Protein AF-A0A7R8X047-F1 (afdb_monomer_lite)

Foldseek 3Di:
DLVVPAQEDEEACVVDPCSQVVLVVCVVSVHAYAYEAEPPRDPCVCVPRVVSHQEYEYEQDGPDDAPDAGNVSVLQVLLVVQVVCVVVPDNHAYEYDGHDFLVCLLSSVLSPHDHYDDDCRQVVPADPPDPCGSVVRVVSSVVSVVLNVCLVLLLVLLQVLCVVVVHHRDHSVLLVVQRDPDDLQSQQCSQQVHNPHGDDPVSSVSSSVSSLVSSLVRLAPPDEDDPCPVVVLVVCVVVVHAAAAEELAAPSNVQVNCVSNVNNVSHPYYHYND

Organism: NCBI:txid163714

Sequence (274 aa):
FAKAGASFITFHPEASDHVDRSLSLIRESGCKSGLVFNPATPLSYLDYVMDKVDVVLLMSVNPGFGGQKFIPATLDKLRQARKMIDDSGYDIRLEIDGGVKVDNIREIREAGADMFVAGSAIFGAAQASDPNGYDTVVNAMRAELEKAARVPDLAFCVDEMMKALGMPVRGEASVRQWVGNGVPKLVERALTNEMEGVPDAQLYEKAYPIFLDLYADNTSKRSCLYDGVREGLDYLESEGYRIGCVTNKAARFTMPLLTDLGIIDEFEIILAGD

InterPro domains:
  IPR000056 Ribulose-phosphate 3-epimerase-like [PF00834] (1-123)
  IPR000056 Ribulose-phosphate 3-epimerase-like [PS01086] (56-78)
  IPR000056 Ribulose-phosphate 3-epimerase-like [PTHR11749] (1-149)
  IPR000056 Ribulose-phosphate 3-epimerase-like [cd00429] (1-142)
  IPR011060 Ribulose-phosphate binding barrel [SSF51366] (1-126)
  IPR013785 Aldolase-type TIM barrel [G3DSA:3.20.20.70] (1-150)
  IPR023198 Phosphoglycolate phosphatase-like, domain 2 [G3DSA:1.10.150.240] (151-217)
  IPR023214 HAD superfamily [G3DSA:3.40.50.1000] (218-274)
  IPR036412 HAD-like superfamily [SSF56784] (152-274)
  IPR041492 Haloacid dehalogenase-like hydrolase [PF13419] (199-274)

Structure (mmCIF, N/CA/C/O backbone):
data_AF-A0A7R8X047-F1
#
_entry.id   AF-A0A7R8X047-F1
#
loop_
_atom_site.group_PDB
_atom_site.id
_atom_site.type_symbol
_atom_site.label_atom_id
_atom_site.label_alt_id
_atom_site.label_comp_id
_atom_site.label_asym_id
_atom_site.label_entity_id
_atom_site.label_seq_id
_atom_site.pdbx_PDB_ins_code
_atom_site.Cartn_x
_atom_site.Cartn_y
_atom_site.Cartn_z
_atom_site.occupancy
_atom_site.B_iso_or_equiv
_atom_site.auth_seq_id
_atom_site.auth_comp_id
_atom_site.auth_asym_id
_atom_site.auth_atom_id
_atom_site.pdbx_PDB_model_num
ATOM 1 N N . PHE A 1 1 ? -7.595 6.792 24.299 1.00 90.00 1 PHE A N 1
ATOM 2 C CA . PHE A 1 1 ? -7.159 7.059 22.914 1.00 90.00 1 PHE A CA 1
ATOM 3 C C . PHE A 1 1 ? -8.163 7.914 22.157 1.00 90.00 1 PHE A C 1
ATOM 5 O O . PHE A 1 1 ? -7.801 9.031 21.830 1.00 90.00 1 PHE A O 1
ATOM 12 N N . ALA A 1 2 ? -9.422 7.489 21.993 1.00 95.25 2 ALA A N 1
ATOM 13 C CA . ALA A 1 2 ? -10.449 8.291 21.306 1.00 95.25 2 ALA A CA 1
ATOM 14 C C . ALA A 1 2 ? -10.567 9.736 21.839 1.00 95.25 2 ALA A C 1
ATOM 16 O O . ALA A 1 2 ? -10.346 10.689 21.105 1.00 95.25 2 ALA A O 1
ATOM 17 N N . LYS A 1 3 ? -10.753 9.911 23.158 1.00 96.50 3 LYS A N 1
ATOM 18 C CA . LYS A 1 3 ? -10.793 11.242 23.809 1.00 96.50 3 LYS A CA 1
ATOM 19 C C . LYS A 1 3 ? -9.518 12.086 23.641 1.00 96.50 3 LYS A C 1
ATOM 21 O O . LYS A 1 3 ? -9.564 13.284 23.876 1.00 96.50 3 LYS A O 1
ATOM 26 N N . ALA A 1 4 ? -8.392 11.464 23.292 1.00 96.25 4 ALA A N 1
ATOM 27 C CA . ALA A 1 4 ? -7.126 12.149 23.038 1.00 96.25 4 ALA A CA 1
ATOM 28 C C . ALA A 1 4 ? -6.947 12.540 21.555 1.00 96.25 4 ALA A C 1
ATOM 30 O O . ALA A 1 4 ? -5.916 13.110 21.219 1.00 96.25 4 ALA A O 1
ATOM 31 N N . GLY A 1 5 ? -7.924 12.243 20.684 1.00 93.25 5 GLY A N 1
ATOM 32 C CA . GLY A 1 5 ? -7.927 12.643 19.271 1.00 93.25 5 GLY A CA 1
ATOM 33 C C . GLY A 1 5 ? -7.546 11.548 18.268 1.00 93.25 5 GLY A C 1
ATOM 34 O O . GLY A 1 5 ? -7.189 11.869 17.141 1.00 93.25 5 GLY A O 1
ATOM 35 N N . ALA A 1 6 ? -7.586 10.267 18.647 1.00 92.12 6 ALA A N 1
ATOM 36 C CA . ALA A 1 6 ? -7.284 9.177 17.714 1.00 92.12 6 ALA A CA 1
ATOM 37 C C . ALA A 1 6 ? -8.361 9.045 16.616 1.00 92.12 6 ALA A C 1
ATOM 39 O O . ALA A 1 6 ? -9.546 8.981 16.934 1.00 92.12 6 ALA A O 1
ATOM 40 N N . SER A 1 7 ? -7.955 8.934 15.346 1.00 94.75 7 SER A N 1
ATOM 41 C CA . SER A 1 7 ? -8.872 8.646 14.225 1.00 94.75 7 SER A CA 1
ATOM 42 C C . SER A 1 7 ? -9.048 7.145 13.987 1.00 94.75 7 SER A C 1
ATOM 44 O O . SER A 1 7 ? -10.154 6.695 13.702 1.00 94.75 7 SER A O 1
ATOM 46 N N . PHE A 1 8 ? -7.972 6.372 14.153 1.00 96.44 8 PHE A N 1
ATOM 47 C CA . PHE A 1 8 ? -7.953 4.912 14.069 1.00 96.44 8 PHE A CA 1
ATOM 48 C C . PHE A 1 8 ? -7.491 4.329 15.404 1.00 96.44 8 PHE A C 1
ATOM 50 O O . PHE A 1 8 ? -6.587 4.871 16.045 1.00 96.44 8 PHE A O 1
ATOM 57 N N . ILE A 1 9 ? -8.103 3.225 15.827 1.00 97.94 9 ILE A N 1
ATOM 58 C CA . ILE A 1 9 ? -7.641 2.428 16.964 1.00 97.94 9 ILE A CA 1
ATOM 59 C C . ILE A 1 9 ? -7.645 0.963 16.537 1.00 97.94 9 ILE A C 1
ATOM 61 O O . ILE A 1 9 ? -8.701 0.379 16.287 1.00 97.94 9 ILE A O 1
ATOM 65 N N . THR A 1 10 ? -6.456 0.372 16.484 1.00 98.19 10 THR A N 1
ATOM 66 C CA . THR A 1 10 ? -6.258 -1.057 16.244 1.00 98.19 10 THR A CA 1
ATOM 67 C C . THR A 1 10 ? -5.798 -1.735 17.533 1.00 98.19 10 THR A C 1
ATOM 69 O O . THR A 1 10 ? -5.136 -1.121 18.374 1.00 98.19 10 THR A O 1
ATOM 72 N N . PHE A 1 11 ? -6.189 -2.991 17.740 1.00 98.38 11 PHE A N 1
ATOM 73 C CA . PHE A 1 11 ? -5.748 -3.769 18.899 1.00 98.38 11 PHE A CA 1
ATOM 74 C C . PHE A 1 11 ? -5.536 -5.240 18.543 1.00 98.38 11 PHE A C 1
ATOM 76 O O . PHE A 1 11 ? -6.129 -5.758 17.599 1.00 98.38 11 PHE A O 1
ATOM 83 N N . HIS A 1 12 ? -4.684 -5.924 19.304 1.00 98.31 12 HIS A N 1
ATOM 84 C CA . HIS A 1 12 ? -4.492 -7.365 19.162 1.00 98.31 12 HIS A CA 1
ATOM 85 C C . HIS A 1 12 ? -5.732 -8.110 19.666 1.00 98.31 12 HIS A C 1
ATOM 87 O O . HIS A 1 12 ? -6.138 -7.864 20.806 1.00 98.31 12 HIS A O 1
ATOM 93 N N . PRO A 1 13 ? -6.330 -9.028 18.888 1.00 98.06 13 PRO A N 1
ATOM 94 C CA . PRO A 1 13 ? -7.512 -9.753 19.335 1.00 98.06 13 PRO A CA 1
ATOM 95 C C . PRO A 1 13 ? -7.249 -10.573 20.607 1.00 98.06 13 PRO A C 1
ATOM 97 O O . PRO A 1 13 ? -8.141 -10.705 21.436 1.00 98.06 13 PRO A O 1
ATOM 100 N N . GLU A 1 14 ? -6.019 -11.046 20.827 1.00 97.44 14 GLU A N 1
ATOM 101 C CA . GLU A 1 14 ? -5.618 -11.775 22.038 1.00 97.44 14 GLU A CA 1
ATOM 102 C C . GLU A 1 14 ? -5.621 -10.910 23.309 1.00 97.44 14 GLU A C 1
ATOM 104 O O . GLU A 1 14 ? -5.546 -11.439 24.414 1.00 97.44 14 GLU A O 1
ATOM 109 N N . ALA A 1 15 ? -5.699 -9.583 23.170 1.00 97.00 15 ALA A N 1
ATOM 110 C CA . ALA A 1 15 ? -5.762 -8.649 24.289 1.00 97.00 15 ALA A CA 1
ATOM 111 C C . ALA A 1 15 ? -7.201 -8.361 24.764 1.00 97.00 15 ALA A C 1
ATOM 113 O O . ALA A 1 15 ? -7.389 -7.519 25.644 1.00 97.00 15 ALA A O 1
ATOM 114 N N . SER A 1 16 ? -8.218 -9.014 24.188 1.00 97.62 16 SER A N 1
ATOM 115 C CA . SER A 1 16 ? -9.621 -8.846 24.578 1.00 97.62 16 SER A CA 1
ATOM 116 C C . SER A 1 16 ? -10.361 -10.180 24.640 1.00 97.62 16 SER A C 1
ATOM 118 O O . SER A 1 16 ? -10.408 -10.921 23.663 1.00 97.62 16 SER A O 1
ATOM 120 N N . ASP A 1 17 ? -11.054 -10.430 25.753 1.00 97.19 17 ASP A N 1
ATOM 121 C CA . ASP A 1 17 ? -11.980 -11.567 25.886 1.00 97.19 17 ASP A CA 1
ATOM 122 C C . ASP A 1 17 ? -13.240 -11.409 25.008 1.00 97.19 17 ASP A C 1
ATOM 124 O O . ASP A 1 17 ? -13.995 -12.359 24.788 1.00 97.19 17 ASP A O 1
ATOM 128 N N . HIS A 1 18 ? -13.505 -10.192 24.518 1.00 97.94 18 HIS A N 1
ATOM 129 C CA . HIS A 1 18 ? -14.716 -9.832 23.783 1.00 97.94 18 HIS A CA 1
ATOM 130 C C . HIS A 1 18 ? -14.390 -8.931 22.582 1.00 97.94 18 HIS A C 1
ATOM 132 O O . HIS A 1 18 ? -14.764 -7.757 22.556 1.00 97.94 18 HIS A O 1
ATOM 138 N N . VAL A 1 19 ? -13.709 -9.492 21.578 1.00 98.44 19 VAL A N 1
ATOM 139 C CA . VAL A 1 19 ? -13.241 -8.779 20.371 1.00 98.44 19 VAL A CA 1
ATOM 140 C C . VAL A 1 19 ? -14.338 -7.930 19.709 1.00 98.44 19 VAL A C 1
ATOM 142 O O . VAL A 1 19 ? -14.137 -6.736 19.495 1.00 98.44 19 VAL A O 1
ATOM 145 N N . ASP A 1 20 ? -15.516 -8.506 19.455 1.00 98.56 20 ASP A N 1
ATOM 146 C CA . ASP A 1 20 ? -16.660 -7.808 18.843 1.00 98.56 20 ASP A CA 1
ATOM 147 C C . ASP A 1 20 ? -17.107 -6.567 19.645 1.00 98.56 20 ASP A C 1
ATOM 149 O O . ASP A 1 20 ? -17.305 -5.480 19.090 1.00 98.56 20 ASP A O 1
ATOM 153 N N . ARG A 1 21 ? -17.178 -6.693 20.978 1.00 98.38 21 ARG A N 1
ATOM 154 C CA . ARG A 1 21 ? -17.535 -5.583 21.873 1.00 98.38 21 ARG A CA 1
ATOM 155 C C . ARG A 1 21 ? -16.464 -4.495 21.859 1.00 98.38 21 ARG A C 1
ATOM 157 O O . ARG A 1 21 ? -16.799 -3.314 21.863 1.00 98.38 21 ARG A O 1
ATOM 164 N N . SER A 1 22 ? -15.188 -4.876 21.849 1.00 98.62 22 SER A N 1
ATOM 165 C CA . SER A 1 22 ? -14.074 -3.926 21.785 1.00 98.62 22 SER A CA 1
ATOM 166 C C . SER A 1 22 ? -14.074 -3.131 20.475 1.00 98.62 22 SER A C 1
ATOM 168 O O . SER A 1 22 ? -13.917 -1.912 20.519 1.00 98.62 22 SER A O 1
ATOM 170 N N . LEU A 1 23 ? -14.313 -3.786 19.333 1.00 98.69 23 LEU A N 1
ATOM 171 C CA . LEU A 1 23 ? -14.471 -3.114 18.036 1.00 98.69 23 LEU A CA 1
ATOM 172 C C . LEU A 1 23 ? -15.658 -2.141 18.055 1.00 98.69 23 LEU A C 1
ATOM 174 O O . LEU A 1 23 ? -15.509 -0.981 17.674 1.00 98.69 23 LEU A O 1
ATOM 178 N N . SER A 1 24 ? -16.812 -2.579 18.568 1.00 98.44 24 SER A N 1
ATOM 179 C CA . SER A 1 24 ? -18.016 -1.741 18.675 1.00 98.44 24 SER A CA 1
ATOM 180 C C . SER A 1 24 ? -17.771 -0.491 19.525 1.00 98.44 24 SER A C 1
ATOM 182 O O . SER A 1 24 ? -18.092 0.616 19.100 1.00 98.44 24 SER A O 1
ATOM 184 N N . LEU A 1 25 ? -17.101 -0.640 20.672 1.00 98.44 25 LEU A N 1
ATOM 185 C CA . LEU A 1 25 ? -16.766 0.477 21.559 1.00 98.44 25 LEU A CA 1
ATOM 186 C C . LEU A 1 25 ? -15.875 1.530 20.880 1.00 98.44 25 LEU A C 1
ATOM 188 O O . LEU A 1 25 ? -16.039 2.731 21.111 1.00 98.44 25 LEU A O 1
ATOM 192 N N . ILE A 1 26 ? -14.919 1.098 20.051 1.00 98.56 26 ILE A N 1
ATOM 193 C CA . ILE A 1 26 ? -14.055 2.008 19.287 1.00 98.56 26 ILE A CA 1
ATOM 194 C C . ILE A 1 26 ? -14.898 2.842 18.312 1.00 98.56 26 ILE A C 1
ATOM 196 O O . ILE A 1 26 ? -14.746 4.064 18.267 1.00 98.56 26 ILE A O 1
ATOM 200 N N . ARG A 1 27 ? -15.831 2.200 17.600 1.00 98.00 27 ARG A N 1
ATOM 201 C CA . ARG A 1 27 ? -16.729 2.857 16.636 1.00 98.00 27 ARG A CA 1
ATOM 202 C C . ARG A 1 27 ? -17.704 3.815 17.308 1.00 98.00 27 ARG A C 1
ATOM 204 O O . ARG A 1 27 ? -17.847 4.949 16.864 1.00 98.00 27 ARG A O 1
ATOM 211 N N . GLU A 1 28 ? -18.317 3.401 18.416 1.00 98.12 28 GLU A N 1
ATOM 212 C CA . GLU A 1 28 ? -19.188 4.251 19.245 1.00 98.12 28 GLU A CA 1
ATOM 213 C C . GLU A 1 28 ? -18.451 5.482 19.789 1.00 98.12 28 GLU A C 1
ATOM 215 O O . GLU A 1 28 ? -19.055 6.528 20.020 1.00 98.12 28 GLU A O 1
ATOM 220 N N . SER A 1 29 ? -17.130 5.380 19.951 1.00 97.56 29 SER A N 1
ATOM 221 C CA . SER A 1 29 ? -16.271 6.497 20.350 1.00 97.56 29 SER A CA 1
ATOM 222 C C . SER A 1 29 ? -15.891 7.432 19.190 1.00 97.56 29 SER A C 1
ATOM 224 O O . SER A 1 29 ? -15.124 8.369 19.409 1.00 97.56 29 SER A O 1
ATOM 226 N N . GLY A 1 30 ? -16.408 7.198 17.978 1.00 96.88 30 GLY A N 1
ATOM 227 C CA . GLY A 1 30 ? -16.161 8.011 16.784 1.00 96.88 30 GLY A CA 1
ATOM 228 C C . GLY A 1 30 ? -14.866 7.680 16.035 1.00 96.88 30 GLY A C 1
ATOM 229 O O . GLY A 1 30 ? -14.461 8.449 15.167 1.00 96.88 30 GLY A O 1
ATOM 230 N N . CYS A 1 31 ? -14.207 6.565 16.359 1.00 97.44 31 CYS A N 1
ATOM 231 C CA . CYS A 1 31 ? -12.969 6.136 15.711 1.00 97.44 31 CYS A CA 1
ATOM 232 C C . CYS A 1 31 ? -13.225 5.005 14.707 1.00 97.44 31 CYS A C 1
ATOM 234 O O . CYS A 1 31 ? -14.147 4.205 14.860 1.00 97.44 31 CYS A O 1
ATOM 236 N N . LYS A 1 32 ? -12.340 4.882 13.721 1.00 97.81 32 LYS A N 1
ATOM 237 C CA . LYS A 1 32 ? -12.207 3.690 12.882 1.00 97.81 32 LYS A CA 1
ATOM 238 C C . LYS A 1 32 ? -11.559 2.562 13.688 1.00 97.81 32 LYS A C 1
ATOM 240 O O . LYS A 1 32 ? -10.608 2.800 14.437 1.00 97.81 32 LYS A O 1
ATOM 245 N N . SER A 1 33 ? -12.083 1.350 13.564 1.00 98.56 33 SER A N 1
ATOM 246 C CA . SER A 1 33 ? -11.687 0.187 14.363 1.00 98.56 33 SER A CA 1
ATOM 247 C C . SER A 1 33 ? -10.889 -0.820 13.550 1.00 98.56 33 SER A C 1
ATOM 249 O O . SER A 1 33 ? -11.110 -0.987 12.355 1.00 98.56 33 SER A O 1
ATOM 251 N N . GLY A 1 34 ? -9.968 -1.533 14.192 1.00 98.56 34 GLY A N 1
ATOM 252 C CA . GLY A 1 34 ? -9.204 -2.565 13.503 1.00 98.56 34 GLY A CA 1
ATOM 253 C C . GLY A 1 34 ? -8.557 -3.595 14.412 1.00 98.56 34 GLY A C 1
ATOM 254 O O . GLY A 1 34 ? -8.509 -3.430 15.633 1.00 98.56 34 GLY A O 1
ATOM 255 N N . LEU A 1 35 ? -8.050 -4.659 13.795 1.00 98.75 35 LEU A N 1
ATOM 256 C CA . LEU A 1 35 ? -7.362 -5.751 14.481 1.00 98.75 35 LEU A CA 1
ATOM 257 C C . LEU A 1 35 ? -5.909 -5.858 14.035 1.00 98.75 35 LEU A C 1
ATOM 259 O O . LEU A 1 35 ? -5.599 -5.696 12.857 1.00 98.75 35 LEU A O 1
ATOM 263 N N . VAL A 1 36 ? -5.037 -6.169 14.993 1.00 98.44 36 VAL A N 1
ATOM 264 C CA . VAL A 1 36 ? -3.602 -6.369 14.786 1.00 98.44 36 VAL A CA 1
ATOM 265 C C . VAL A 1 36 ? -3.249 -7.842 14.932 1.00 98.44 36 VAL A C 1
ATOM 267 O O . VAL A 1 36 ? -3.505 -8.446 15.969 1.00 98.44 36 VAL A O 1
ATOM 270 N N . PHE A 1 37 ? -2.586 -8.418 13.938 1.00 98.38 37 PHE A N 1
ATOM 271 C CA . PHE A 1 37 ? -2.182 -9.820 13.945 1.00 98.38 37 PHE A CA 1
ATOM 272 C C . PHE A 1 37 ? -0.672 -9.927 14.116 1.00 98.38 37 PHE A C 1
ATOM 274 O O . PHE A 1 37 ? 0.087 -9.511 13.239 1.00 98.38 37 PHE A O 1
ATOM 281 N N . ASN A 1 38 ? -0.222 -10.560 15.204 1.00 96.56 38 ASN A N 1
ATOM 282 C CA . ASN A 1 38 ? 1.182 -10.962 15.326 1.00 96.56 38 ASN A CA 1
ATOM 283 C C . ASN A 1 38 ? 1.539 -11.956 14.214 1.00 96.56 38 ASN A C 1
ATOM 285 O O . ASN A 1 38 ? 0.628 -12.564 13.640 1.00 96.56 38 ASN A O 1
ATOM 289 N N . PRO A 1 39 ? 2.832 -12.211 13.927 1.00 94.94 39 PRO A N 1
ATOM 290 C CA . PRO A 1 39 ? 3.214 -13.147 12.869 1.00 94.94 39 PRO A CA 1
ATOM 291 C C . PRO A 1 39 ? 2.491 -14.503 12.979 1.00 94.94 39 PRO A C 1
ATOM 293 O O . PRO A 1 39 ? 1.944 -14.993 11.991 1.00 94.94 39 PRO A O 1
ATOM 296 N N . ALA A 1 40 ? 2.364 -15.038 14.198 1.00 95.75 40 ALA A N 1
ATOM 297 C CA . ALA A 1 40 ? 1.719 -16.323 14.475 1.00 95.75 40 ALA A CA 1
ATOM 298 C C . ALA A 1 40 ? 0.184 -16.279 14.649 1.00 95.75 40 ALA A C 1
ATOM 300 O O . ALA A 1 40 ? -0.447 -17.332 14.609 1.00 95.75 40 ALA A O 1
ATOM 301 N N . THR A 1 41 ? -0.434 -15.108 14.843 1.00 97.75 41 THR A N 1
ATOM 302 C CA . THR A 1 41 ? -1.882 -15.008 15.117 1.00 97.75 41 THR A CA 1
ATOM 303 C C . THR A 1 41 ? -2.693 -15.419 13.885 1.00 97.75 41 THR A C 1
ATOM 305 O O . THR A 1 41 ? -2.505 -14.813 12.831 1.00 97.75 41 THR A O 1
ATOM 308 N N . PRO A 1 42 ? -3.597 -16.406 13.945 1.00 97.81 42 PRO A N 1
ATOM 309 C CA . PRO A 1 42 ? -4.375 -16.810 12.774 1.00 97.81 42 PRO A CA 1
ATOM 310 C C . PRO A 1 42 ? -5.351 -15.708 12.336 1.00 97.81 42 PRO A C 1
ATOM 312 O O . PRO A 1 42 ? -5.869 -14.967 13.166 1.00 97.81 42 PRO A O 1
ATOM 315 N N . LEU A 1 43 ? -5.647 -15.624 11.034 1.00 98.44 43 LEU A N 1
ATOM 316 C CA . LEU A 1 43 ? -6.618 -14.657 10.496 1.00 98.44 43 LEU A CA 1
ATOM 317 C C . LEU A 1 43 ? -8.078 -14.997 10.844 1.00 98.44 43 LEU A C 1
ATOM 319 O O . LEU A 1 43 ? -8.946 -14.148 10.681 1.00 98.44 43 LEU A O 1
ATOM 323 N N . SER A 1 44 ? -8.349 -16.188 11.390 1.00 98.19 44 SER A N 1
ATOM 324 C CA . SER A 1 44 ? -9.696 -16.657 11.758 1.00 98.19 44 SER A CA 1
ATOM 325 C C . SER A 1 44 ? -10.411 -15.784 12.797 1.00 98.19 44 SER A C 1
ATOM 327 O O . SER A 1 44 ? -11.616 -15.908 12.983 1.00 98.19 44 SER A O 1
ATOM 329 N N . TYR A 1 45 ? -9.707 -14.873 13.479 1.00 98.12 45 TYR A N 1
ATOM 330 C CA . TYR A 1 45 ? -10.361 -13.849 14.304 1.00 98.12 45 TYR A CA 1
ATOM 331 C C . TYR A 1 45 ? -11.249 -12.896 13.489 1.00 98.12 45 TYR A C 1
ATOM 333 O O . TYR A 1 45 ? -12.095 -12.231 14.079 1.00 98.12 45 TYR A O 1
ATOM 341 N N . LEU A 1 46 ? -11.070 -12.820 12.166 1.00 98.25 46 LEU A N 1
ATOM 342 C CA . LEU A 1 46 ? -11.869 -11.973 11.281 1.00 98.25 46 LEU A CA 1
ATOM 343 C C . LEU A 1 46 ? -13.236 -12.574 10.942 1.00 98.25 46 LEU A C 1
ATOM 345 O O . LEU A 1 46 ? -14.160 -11.800 10.711 1.00 98.25 46 LEU A O 1
ATOM 349 N N . ASP A 1 47 ? -13.388 -13.904 10.963 1.00 97.06 47 ASP A N 1
ATOM 350 C CA . ASP A 1 47 ? -14.512 -14.647 10.359 1.00 97.06 47 ASP A CA 1
ATOM 351 C C . ASP A 1 47 ? -15.917 -14.131 10.734 1.00 97.06 47 ASP A C 1
ATOM 353 O O . ASP A 1 47 ? -16.859 -14.284 9.959 1.00 97.06 47 ASP A O 1
ATOM 357 N N . TYR A 1 48 ? -16.067 -13.500 11.903 1.00 97.50 48 TYR A N 1
ATOM 358 C CA . TYR A 1 48 ? -17.357 -13.039 12.433 1.00 97.50 48 TYR A CA 1
ATOM 359 C C . TYR A 1 48 ? -17.420 -11.542 12.760 1.00 97.50 48 TYR A C 1
ATOM 361 O O . TYR A 1 48 ? -18.393 -11.103 13.369 1.00 97.50 48 TYR A O 1
ATOM 369 N N . VAL A 1 49 ? -16.385 -10.765 12.422 1.00 98.19 49 VAL A N 1
ATOM 370 C CA . VAL A 1 49 ? -16.286 -9.348 12.827 1.00 98.19 49 VAL A CA 1
ATOM 371 C C . VAL A 1 49 ? -15.876 -8.400 11.702 1.00 98.19 49 VAL A C 1
ATOM 373 O O . VAL A 1 49 ? -15.690 -7.212 11.961 1.00 98.19 49 VAL A O 1
ATOM 376 N N . MET A 1 50 ? -15.723 -8.885 10.462 1.00 97.69 50 MET A N 1
ATOM 377 C CA . MET A 1 50 ? -15.299 -8.046 9.329 1.00 97.69 50 MET A CA 1
ATOM 378 C C . MET A 1 50 ? -16.206 -6.825 9.107 1.00 97.69 50 MET A C 1
ATOM 380 O O . MET A 1 50 ? -15.713 -5.775 8.718 1.00 97.69 50 MET A O 1
ATOM 384 N N . ASP A 1 51 ? -17.496 -6.918 9.446 1.00 97.69 51 ASP A N 1
ATOM 385 C CA . ASP A 1 51 ? -18.470 -5.816 9.383 1.00 97.69 51 ASP A CA 1
ATOM 386 C C . ASP A 1 51 ? -18.131 -4.626 10.305 1.00 97.69 51 ASP A C 1
ATOM 388 O O . ASP A 1 51 ? -18.675 -3.530 10.152 1.00 97.69 51 ASP A O 1
ATOM 392 N N . LYS A 1 52 ? -17.228 -4.829 11.272 1.00 98.31 52 LYS A N 1
ATOM 393 C CA . LYS A 1 52 ? -16.792 -3.832 12.263 1.00 98.31 52 LYS A CA 1
ATOM 394 C C . LYS A 1 52 ? -15.301 -3.521 12.171 1.00 98.31 52 LYS A C 1
ATOM 396 O O . LYS A 1 52 ? -14.762 -2.882 13.076 1.00 98.31 52 LYS A O 1
ATOM 401 N N . VAL A 1 53 ? -14.615 -3.980 11.131 1.00 98.50 53 VAL A N 1
ATOM 402 C CA . VAL A 1 53 ? -13.178 -3.769 10.941 1.00 98.50 53 VAL A CA 1
ATOM 403 C C . VAL A 1 53 ? -12.985 -2.818 9.768 1.00 98.50 53 VAL A C 1
ATOM 405 O O . VAL A 1 53 ? -13.340 -3.141 8.648 1.00 98.50 53 VAL A O 1
ATOM 408 N N . ASP A 1 54 ? -12.411 -1.646 10.024 1.00 98.31 54 ASP A N 1
ATOM 409 C CA . ASP A 1 54 ? -11.990 -0.695 8.992 1.00 98.31 54 ASP A CA 1
ATOM 410 C C . ASP A 1 54 ? -10.511 -0.914 8.595 1.00 98.31 54 ASP A C 1
ATOM 412 O O . ASP A 1 54 ? -10.100 -0.550 7.493 1.00 98.31 54 ASP A O 1
ATOM 416 N N . VAL A 1 55 ? -9.699 -1.509 9.486 1.00 98.38 55 VAL A N 1
ATOM 417 C CA . VAL A 1 55 ? -8.268 -1.792 9.253 1.00 98.38 55 VAL A CA 1
ATOM 418 C C . VAL A 1 55 ? -7.868 -3.174 9.775 1.00 98.38 55 VAL A C 1
ATOM 420 O O . VAL A 1 55 ? -8.104 -3.512 10.937 1.00 98.38 55 VAL A O 1
ATOM 423 N N . VAL A 1 56 ? -7.181 -3.951 8.941 1.00 98.81 56 VAL A N 1
ATOM 424 C CA . VAL A 1 56 ? -6.432 -5.146 9.349 1.00 98.81 56 VAL A CA 1
ATOM 425 C C . VAL A 1 56 ? -4.948 -4.810 9.314 1.00 98.81 56 VAL A C 1
ATOM 427 O O . VAL A 1 56 ? -4.414 -4.541 8.245 1.00 98.81 56 VAL A O 1
ATOM 430 N N . LEU A 1 57 ? -4.277 -4.853 10.463 1.00 98.50 57 LEU A N 1
ATOM 431 C CA . LEU A 1 57 ? -2.834 -4.639 10.577 1.00 98.50 57 LEU A CA 1
ATOM 432 C C . LEU A 1 57 ? -2.132 -5.985 10.743 1.00 98.50 57 LEU A C 1
ATOM 434 O O . LEU A 1 57 ? -2.427 -6.736 11.675 1.00 98.50 57 LEU A O 1
ATOM 438 N N . LEU A 1 58 ? -1.155 -6.282 9.890 1.00 98.44 58 LEU A N 1
ATOM 439 C CA . LEU A 1 58 ? -0.250 -7.412 10.081 1.00 98.44 58 LEU A CA 1
ATOM 440 C C . LEU A 1 58 ? 1.100 -6.933 10.617 1.00 98.44 58 LEU A C 1
ATOM 442 O O . LEU A 1 58 ? 1.733 -6.046 10.049 1.00 98.44 58 LEU A O 1
ATOM 446 N N . MET A 1 59 ? 1.570 -7.566 11.687 1.00 97.19 59 MET A N 1
ATOM 447 C CA . MET A 1 59 ? 2.927 -7.368 12.181 1.00 97.19 59 MET A CA 1
ATOM 448 C C . MET A 1 59 ? 3.896 -8.216 11.347 1.00 97.19 59 MET A C 1
ATOM 450 O O . MET A 1 59 ? 3.786 -9.444 11.325 1.00 97.19 59 MET A O 1
ATOM 454 N N . SER A 1 60 ? 4.878 -7.586 10.704 1.00 92.81 60 SER A N 1
ATOM 455 C CA . SER A 1 60 ? 5.981 -8.250 9.986 1.00 92.81 60 SER A CA 1
ATOM 456 C C . SER A 1 60 ? 7.263 -8.370 10.810 1.00 92.81 60 SER A C 1
ATOM 458 O O . SER A 1 60 ? 8.311 -8.758 10.293 1.00 92.81 60 SER A O 1
ATOM 460 N N . VAL A 1 61 ? 7.182 -8.065 12.103 1.00 91.25 61 VAL A N 1
ATOM 461 C CA . VAL A 1 61 ? 8.197 -8.311 13.136 1.00 91.25 61 VAL A CA 1
ATOM 462 C C . VAL A 1 61 ? 7.489 -8.780 14.406 1.00 91.25 61 VAL A C 1
ATOM 464 O O . VAL A 1 61 ? 6.279 -8.609 14.541 1.00 91.25 61 VAL A O 1
ATOM 467 N N . ASN A 1 62 ? 8.216 -9.348 15.367 1.00 84.50 62 ASN A N 1
ATOM 468 C CA . ASN A 1 62 ? 7.618 -9.558 16.686 1.00 84.50 62 ASN A CA 1
ATOM 469 C C . ASN A 1 62 ? 7.448 -8.193 17.380 1.00 84.50 62 ASN A C 1
ATOM 471 O O . ASN A 1 62 ? 8.400 -7.407 17.382 1.00 84.50 62 ASN A O 1
ATOM 475 N N . PRO A 1 63 ? 6.277 -7.876 17.956 1.00 79.12 63 PRO A N 1
ATOM 476 C CA . PRO A 1 63 ? 6.044 -6.582 18.595 1.00 79.12 63 PRO A CA 1
ATOM 477 C C . PRO A 1 63 ? 7.015 -6.333 19.760 1.00 79.12 63 PRO A C 1
ATOM 479 O O . PRO A 1 63 ? 7.439 -7.261 20.447 1.00 79.12 63 PRO A O 1
ATOM 482 N N . GLY A 1 64 ? 7.343 -5.059 19.998 1.00 75.56 64 GLY A N 1
ATOM 483 C CA . GLY A 1 64 ? 8.085 -4.610 21.185 1.00 75.56 64 GLY A CA 1
ATOM 484 C C . GLY A 1 64 ? 9.297 -3.718 20.903 1.00 75.56 64 GLY A C 1
ATOM 485 O O . GLY A 1 64 ? 9.604 -2.857 21.721 1.00 75.56 64 GLY A O 1
ATOM 486 N N . PHE A 1 65 ? 9.959 -3.863 19.747 1.00 74.81 65 PHE A N 1
ATOM 487 C CA . PHE A 1 65 ? 11.157 -3.079 19.407 1.00 74.81 65 PHE A CA 1
ATOM 488 C C . PHE A 1 65 ? 11.194 -2.661 17.930 1.00 74.81 65 PHE A C 1
ATOM 490 O O . PHE A 1 65 ? 10.915 -3.466 17.040 1.00 74.81 65 PHE A O 1
ATOM 497 N N . GLY A 1 66 ? 11.600 -1.417 17.660 1.00 71.75 66 GLY A N 1
ATOM 498 C CA . GLY A 1 66 ? 11.853 -0.924 16.302 1.00 71.75 66 GLY A CA 1
ATOM 499 C C . GLY A 1 66 ? 13.164 -1.456 15.703 1.00 71.75 66 GLY A C 1
ATOM 500 O O . GLY A 1 66 ? 14.044 -1.930 16.416 1.00 71.75 66 GLY A O 1
ATOM 501 N N . GLY A 1 67 ? 13.311 -1.371 14.376 1.00 69.88 67 GLY A N 1
ATOM 502 C CA . GLY A 1 67 ? 14.555 -1.726 13.669 1.00 69.88 67 GLY A CA 1
ATOM 503 C C . GLY A 1 67 ? 14.779 -3.224 13.418 1.00 69.88 67 GLY A C 1
ATOM 504 O O . GLY A 1 67 ? 15.808 -3.602 12.857 1.00 69.88 67 GLY A O 1
ATOM 505 N N . GLN A 1 68 ? 13.823 -4.074 13.789 1.00 83.12 68 GLN A N 1
ATOM 506 C CA . GLN A 1 68 ? 13.847 -5.500 13.469 1.00 83.12 68 GLN A CA 1
ATOM 507 C C . GLN A 1 68 ? 13.743 -5.752 11.954 1.00 83.12 68 GLN A C 1
ATOM 509 O O . GLN A 1 68 ? 13.261 -4.916 11.185 1.00 83.12 68 GLN A O 1
ATOM 514 N N . LYS A 1 69 ? 14.222 -6.923 11.518 1.00 86.31 69 LYS A N 1
ATOM 515 C CA . LYS A 1 69 ? 14.142 -7.348 10.116 1.00 86.31 69 LYS A CA 1
ATOM 516 C C . LYS A 1 69 ? 12.747 -7.880 9.800 1.00 86.31 69 LYS A C 1
ATOM 518 O O . LYS A 1 69 ? 12.201 -8.647 10.586 1.00 86.31 69 LYS A O 1
ATOM 523 N N . PHE A 1 70 ? 12.240 -7.511 8.628 1.00 91.62 70 PHE A N 1
ATOM 524 C CA . PHE A 1 70 ? 10.993 -8.022 8.067 1.00 91.62 70 PHE A CA 1
ATOM 525 C C . PHE A 1 70 ? 10.991 -9.560 8.021 1.00 91.62 70 PHE A C 1
ATOM 527 O O . PHE A 1 70 ? 11.977 -10.163 7.592 1.00 91.62 70 PHE A O 1
ATOM 534 N N . ILE A 1 71 ? 9.895 -10.186 8.450 1.00 94.06 71 ILE A N 1
ATOM 535 C CA . ILE A 1 71 ? 9.671 -11.636 8.400 1.00 94.06 71 ILE A CA 1
ATOM 536 C C . ILE A 1 71 ? 9.043 -11.989 7.038 1.00 94.06 71 ILE A C 1
ATOM 538 O O . ILE A 1 71 ? 7.865 -11.680 6.837 1.00 94.06 71 ILE A O 1
ATOM 542 N N . PRO A 1 72 ? 9.755 -12.677 6.117 1.00 90.75 72 PRO A N 1
ATOM 543 C CA . PRO A 1 72 ? 9.268 -12.923 4.751 1.00 90.75 72 PRO A CA 1
ATOM 544 C C . PRO A 1 72 ? 7.942 -13.688 4.672 1.00 90.75 72 PRO A C 1
ATOM 546 O O . PRO A 1 72 ? 7.111 -13.393 3.819 1.00 90.75 72 PRO A O 1
ATOM 549 N N . ALA A 1 73 ? 7.693 -14.612 5.608 1.00 91.75 73 ALA A N 1
ATOM 550 C CA . ALA A 1 73 ? 6.442 -15.375 5.680 1.00 91.75 73 ALA A CA 1
ATOM 551 C C . ALA A 1 73 ? 5.187 -14.489 5.853 1.00 91.75 73 ALA A C 1
ATOM 553 O O . ALA A 1 73 ? 4.074 -14.924 5.565 1.00 91.75 73 ALA A O 1
ATOM 554 N N . THR A 1 74 ? 5.350 -13.231 6.280 1.00 96.00 74 THR A N 1
ATOM 555 C CA . THR A 1 74 ? 4.240 -12.271 6.390 1.00 96.00 74 THR A CA 1
ATOM 556 C C . THR A 1 74 ? 3.626 -11.943 5.027 1.00 96.00 74 THR A C 1
ATOM 558 O O . THR A 1 74 ? 2.445 -11.619 4.965 1.00 96.00 74 THR A O 1
ATOM 561 N N . LEU A 1 75 ? 4.374 -12.083 3.924 1.00 92.88 75 LEU A N 1
ATOM 562 C CA . LEU A 1 75 ? 3.853 -11.857 2.570 1.00 92.88 75 LEU A CA 1
ATOM 563 C C . LEU A 1 75 ? 2.737 -12.843 2.207 1.00 92.88 75 LEU A C 1
ATOM 565 O O . LEU A 1 75 ? 1.740 -12.451 1.608 1.00 92.88 75 LEU A O 1
ATOM 569 N N . ASP A 1 76 ? 2.856 -14.110 2.606 1.00 94.56 76 ASP A N 1
ATOM 570 C CA . ASP A 1 76 ? 1.797 -15.097 2.367 1.00 94.56 76 ASP A CA 1
ATOM 571 C C . ASP A 1 76 ? 0.549 -14.781 3.187 1.00 94.56 76 ASP A C 1
ATOM 573 O O . ASP A 1 76 ? -0.576 -14.924 2.707 1.00 94.56 76 ASP A O 1
ATOM 577 N N . LYS A 1 77 ? 0.743 -14.279 4.408 1.00 97.56 77 LYS A N 1
ATOM 578 C CA . LYS A 1 77 ? -0.350 -13.836 5.270 1.00 97.56 77 LYS A CA 1
ATOM 579 C C . LYS A 1 77 ? -1.036 -12.577 4.739 1.00 97.56 77 LYS A C 1
ATOM 581 O O . LYS A 1 77 ? -2.257 -12.494 4.812 1.00 97.56 77 LYS A O 1
ATOM 586 N N . LEU A 1 78 ? -0.284 -11.642 4.151 1.00 97.75 78 LEU A N 1
ATOM 587 C CA . LEU A 1 78 ? -0.839 -10.489 3.434 1.00 97.75 78 LEU A CA 1
ATOM 588 C C . LEU A 1 78 ? -1.742 -10.944 2.286 1.00 97.75 78 LEU A C 1
ATOM 590 O O . LEU A 1 78 ? -2.878 -10.489 2.205 1.00 97.75 78 LEU A O 1
ATOM 594 N N . ARG A 1 79 ? -1.291 -11.901 1.463 1.00 94.75 79 ARG A N 1
ATOM 595 C CA . ARG A 1 79 ? -2.099 -12.440 0.353 1.00 94.75 79 ARG A CA 1
ATOM 596 C C . ARG A 1 79 ? -3.393 -13.086 0.847 1.00 94.75 79 ARG A C 1
ATOM 598 O O . ARG A 1 79 ? -4.445 -12.886 0.246 1.00 94.75 79 ARG A O 1
ATOM 605 N N . GLN A 1 80 ? -3.323 -13.837 1.948 1.00 97.00 80 GLN A N 1
ATOM 606 C CA . GLN A 1 80 ? -4.502 -14.442 2.576 1.00 97.00 80 GLN A CA 1
ATOM 607 C C . GLN A 1 80 ? -5.476 -13.378 3.096 1.00 97.00 80 GLN A C 1
ATOM 609 O O . GLN A 1 80 ? -6.661 -13.440 2.782 1.00 97.00 80 GLN A O 1
ATOM 614 N N . ALA A 1 81 ? -4.980 -12.380 3.832 1.00 98.00 81 ALA A N 1
ATOM 615 C CA . ALA A 1 81 ? -5.801 -11.292 4.357 1.00 98.00 81 ALA A CA 1
ATOM 616 C C . ALA A 1 81 ? -6.442 -10.473 3.230 1.00 98.00 81 ALA A C 1
ATOM 618 O O . ALA A 1 81 ? -7.638 -10.202 3.280 1.00 98.00 81 ALA A O 1
ATOM 619 N N . ARG A 1 82 ? -5.679 -10.147 2.179 1.00 96.88 82 ARG A N 1
ATOM 620 C CA . ARG A 1 82 ? -6.182 -9.433 1.001 1.00 96.88 82 ARG A CA 1
ATOM 621 C C . ARG A 1 82 ? -7.333 -10.188 0.351 1.00 96.88 82 ARG A C 1
ATOM 623 O O . ARG A 1 82 ? -8.388 -9.603 0.138 1.00 96.88 82 ARG A O 1
ATOM 630 N N . LYS A 1 83 ? -7.163 -11.497 0.131 1.00 91.38 83 LYS A N 1
ATOM 631 C CA . LYS A 1 83 ? -8.225 -12.351 -0.405 1.00 91.38 83 LYS A CA 1
ATOM 632 C C . LYS A 1 83 ? -9.478 -12.335 0.476 1.00 91.38 83 LYS A C 1
ATOM 634 O O . LYS A 1 83 ? -10.570 -12.189 -0.056 1.00 91.38 83 LYS A O 1
ATOM 639 N N . MET A 1 84 ? -9.329 -12.469 1.796 1.00 97.25 84 MET A N 1
ATOM 640 C CA . MET A 1 84 ? -10.469 -12.417 2.720 1.00 97.25 84 MET A CA 1
ATOM 641 C C . MET A 1 84 ? -11.209 -11.078 2.636 1.00 97.25 84 MET A C 1
ATOM 643 O O . MET A 1 84 ? -12.436 -11.069 2.608 1.00 97.25 84 MET A O 1
ATOM 647 N N . ILE A 1 85 ? -10.483 -9.957 2.571 1.00 91.69 85 ILE A N 1
ATOM 648 C CA . ILE A 1 85 ? -11.097 -8.630 2.436 1.00 91.69 85 ILE A CA 1
ATOM 649 C C . ILE A 1 85 ? -11.834 -8.512 1.099 1.00 91.69 85 ILE A C 1
ATOM 651 O O . ILE A 1 85 ? -13.001 -8.128 1.097 1.00 91.69 85 ILE A O 1
ATOM 655 N N . ASP A 1 86 ? -11.201 -8.891 -0.011 1.00 85.31 86 ASP A N 1
ATOM 656 C CA . ASP A 1 86 ? -11.805 -8.800 -1.347 1.00 85.31 86 ASP A CA 1
ATOM 657 C C . ASP A 1 86 ? -13.075 -9.659 -1.457 1.00 85.31 86 ASP A C 1
ATOM 659 O O . ASP A 1 86 ? -14.094 -9.197 -1.968 1.00 85.31 86 ASP A O 1
ATOM 663 N N . ASP A 1 87 ? -13.044 -10.882 -0.916 1.00 88.75 87 ASP A N 1
ATOM 664 C CA . ASP A 1 87 ? -14.194 -11.795 -0.893 1.00 88.75 87 ASP A CA 1
ATOM 665 C C . ASP A 1 87 ? -15.337 -11.281 0.008 1.00 88.75 87 ASP A C 1
ATOM 667 O O . ASP A 1 87 ? -16.496 -11.646 -0.194 1.00 88.75 87 ASP A O 1
ATOM 671 N N . SER A 1 88 ? -15.031 -10.449 1.010 1.00 92.75 88 SER A N 1
ATOM 672 C CA . SER A 1 88 ? -16.023 -9.942 1.969 1.00 92.75 88 SER A CA 1
ATOM 673 C C . SER A 1 88 ? -16.902 -8.816 1.418 1.00 92.75 88 SER A C 1
ATOM 675 O O . SER A 1 88 ? -18.005 -8.598 1.919 1.00 92.75 88 SER A O 1
ATOM 677 N N . GLY A 1 89 ? -16.415 -8.085 0.410 1.00 86.25 89 GLY A N 1
ATOM 678 C CA . GLY A 1 89 ? -17.065 -6.886 -0.124 1.00 86.25 89 GLY A CA 1
ATOM 679 C C . GLY A 1 89 ? -17.028 -5.660 0.802 1.00 86.25 89 GLY A C 1
ATOM 680 O O . GLY A 1 89 ? -17.619 -4.637 0.458 1.00 86.25 89 GLY A O 1
ATOM 681 N N . TYR A 1 90 ? -16.356 -5.735 1.956 1.00 91.50 90 TYR A N 1
ATOM 682 C CA . TYR A 1 90 ? -16.155 -4.591 2.846 1.00 91.50 90 TYR A CA 1
ATOM 683 C C . TYR A 1 90 ? -14.948 -3.750 2.419 1.00 91.50 90 TYR A C 1
ATOM 685 O O . TYR A 1 90 ? -13.917 -4.273 1.993 1.00 91.50 90 TYR A O 1
ATOM 693 N N . ASP A 1 91 ? -15.058 -2.435 2.599 1.00 90.56 91 ASP A N 1
ATOM 694 C CA . ASP A 1 91 ? -13.945 -1.501 2.425 1.00 90.56 91 ASP A CA 1
ATOM 695 C C . ASP A 1 91 ? -13.037 -1.530 3.664 1.00 90.56 91 ASP A C 1
ATOM 697 O O . ASP A 1 91 ? -13.257 -0.813 4.643 1.00 90.56 91 ASP A O 1
ATOM 701 N N . ILE A 1 92 ? -12.055 -2.436 3.645 1.00 95.75 92 ILE A N 1
ATOM 702 C CA . ILE A 1 92 ? -11.098 -2.642 4.737 1.00 95.75 92 ILE A CA 1
ATOM 703 C C . ILE A 1 92 ? -9.682 -2.388 4.225 1.00 95.75 92 ILE A C 1
ATOM 705 O O . ILE A 1 92 ? -9.227 -3.004 3.255 1.00 95.75 92 ILE A O 1
ATOM 709 N N . ARG A 1 93 ? -8.956 -1.516 4.928 1.00 96.25 93 ARG A N 1
ATOM 710 C CA . ARG A 1 93 ? -7.538 -1.248 4.663 1.00 96.25 93 ARG A CA 1
ATOM 711 C C . ARG A 1 93 ? -6.674 -2.396 5.168 1.00 96.25 93 ARG A C 1
ATOM 713 O O . ARG A 1 93 ? -6.882 -2.886 6.281 1.00 96.25 93 ARG A O 1
ATOM 720 N N . LEU A 1 94 ? -5.678 -2.790 4.379 1.00 98.19 94 LEU A N 1
ATOM 721 C CA . LEU A 1 94 ? -4.680 -3.779 4.781 1.00 98.19 94 LEU A CA 1
ATOM 722 C C . LEU A 1 94 ? -3.349 -3.086 5.087 1.00 98.19 94 LEU A C 1
ATOM 724 O O . LEU A 1 94 ? -2.620 -2.665 4.185 1.00 98.19 94 LEU A O 1
ATOM 728 N N . GLU A 1 95 ? -3.043 -2.988 6.376 1.00 98.56 95 GLU A N 1
ATOM 729 C CA . GLU A 1 95 ? -1.851 -2.353 6.923 1.00 98.56 95 GLU A CA 1
ATOM 730 C C . GLU A 1 95 ? -0.756 -3.372 7.265 1.00 98.56 95 GLU A C 1
ATOM 732 O O . GLU A 1 95 ? -1.019 -4.513 7.652 1.00 98.56 95 GLU A O 1
ATOM 737 N N . ILE A 1 96 ? 0.498 -2.946 7.135 1.00 97.69 96 ILE A N 1
ATOM 738 C CA . ILE A 1 96 ? 1.695 -3.715 7.486 1.00 97.69 96 ILE A CA 1
ATOM 739 C C . ILE A 1 96 ? 2.623 -2.869 8.364 1.00 97.69 96 ILE A C 1
ATOM 741 O O . ILE A 1 96 ? 2.955 -1.733 8.011 1.00 97.69 96 ILE A O 1
ATOM 745 N N . ASP A 1 97 ? 3.068 -3.434 9.488 1.00 95.50 97 ASP A N 1
ATOM 746 C CA . ASP A 1 97 ? 4.011 -2.788 10.407 1.00 95.50 97 ASP A CA 1
ATOM 747 C C . ASP A 1 97 ? 5.188 -3.704 10.764 1.00 95.50 97 ASP A C 1
ATOM 749 O O . ASP A 1 97 ? 5.025 -4.824 11.254 1.00 95.50 97 ASP A O 1
ATOM 753 N N . GLY A 1 98 ? 6.401 -3.189 10.553 1.00 93.38 98 GLY A N 1
ATOM 754 C CA . GLY A 1 98 ? 7.643 -3.829 10.964 1.00 93.38 98 GLY A CA 1
ATOM 755 C C . GLY A 1 98 ? 8.626 -4.045 9.821 1.00 93.38 98 GLY A C 1
ATOM 756 O O . GLY A 1 98 ? 8.488 -4.964 9.017 1.00 93.38 98 GLY A O 1
ATOM 757 N N . GLY A 1 99 ? 9.693 -3.249 9.781 1.00 91.88 99 GLY A N 1
ATOM 758 C CA . GLY A 1 99 ? 10.782 -3.457 8.821 1.00 91.88 99 GLY A CA 1
ATOM 759 C C . GLY A 1 99 ? 10.437 -3.098 7.369 1.00 91.88 99 GLY A C 1
ATOM 760 O O . GLY A 1 99 ? 11.131 -3.565 6.466 1.00 91.88 99 GLY A O 1
ATOM 761 N N . VAL A 1 100 ? 9.409 -2.273 7.143 1.00 95.38 100 VAL A N 1
ATOM 762 C CA . VAL A 1 100 ? 9.076 -1.698 5.828 1.00 95.38 100 VAL A CA 1
ATOM 763 C C . VAL A 1 100 ? 10.130 -0.663 5.425 1.00 95.38 100 VAL A C 1
ATOM 765 O O . VAL A 1 100 ? 10.504 0.204 6.220 1.00 95.38 100 VAL A O 1
ATOM 768 N N . LYS A 1 101 ? 10.633 -0.772 4.197 1.00 95.19 101 LYS A N 1
ATOM 769 C CA . LYS A 1 101 ? 11.750 -0.002 3.638 1.00 95.19 101 LYS A CA 1
ATOM 770 C C . LYS A 1 101 ? 11.559 0.200 2.135 1.00 95.19 101 LYS A C 1
ATOM 772 O O . LYS A 1 101 ? 10.754 -0.480 1.511 1.00 95.19 101 LYS A O 1
ATOM 777 N N . VAL A 1 102 ? 12.349 1.094 1.538 1.00 92.56 102 VAL A N 1
ATOM 778 C CA . VAL A 1 102 ? 12.344 1.320 0.080 1.00 92.56 102 VAL A CA 1
ATOM 779 C C . VAL A 1 102 ? 12.579 0.014 -0.692 1.00 92.56 102 VAL A C 1
ATOM 781 O O . VAL A 1 102 ? 11.890 -0.248 -1.666 1.00 92.56 102 VAL A O 1
ATOM 784 N N . A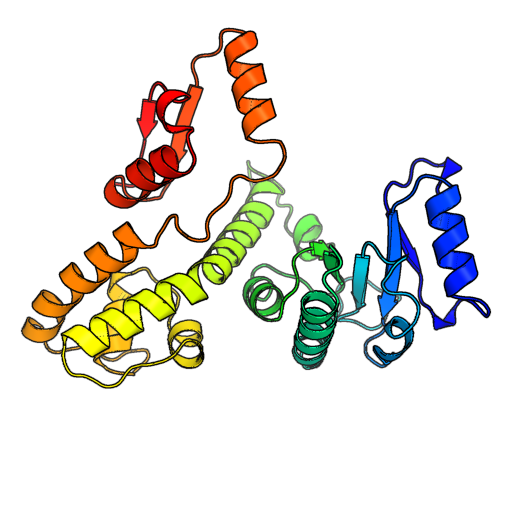SP A 1 103 ? 13.495 -0.840 -0.237 1.00 92.94 103 ASP A N 1
ATOM 785 C CA . ASP A 1 103 ? 13.881 -2.068 -0.945 1.00 92.94 103 ASP A CA 1
ATOM 786 C C . ASP A 1 103 ? 12.832 -3.197 -0.915 1.00 92.94 103 ASP A C 1
ATOM 788 O O . ASP A 1 103 ? 12.931 -4.119 -1.721 1.00 92.94 103 ASP A O 1
ATOM 792 N N . ASN A 1 104 ? 11.826 -3.135 -0.033 1.00 93.94 104 ASN A N 1
ATOM 793 C CA . ASN A 1 104 ? 10.810 -4.186 0.106 1.00 93.94 104 ASN A CA 1
ATOM 794 C C . ASN A 1 104 ? 9.355 -3.699 -0.007 1.00 93.94 104 ASN A C 1
ATOM 796 O O . ASN A 1 104 ? 8.459 -4.519 -0.206 1.00 93.94 104 ASN A O 1
ATOM 800 N N . ILE A 1 105 ? 9.087 -2.390 0.066 1.00 94.62 105 ILE A N 1
ATOM 801 C CA . ILE A 1 105 ? 7.718 -1.849 0.074 1.00 94.62 105 ILE A CA 1
ATOM 802 C C . ILE A 1 105 ? 6.920 -2.233 -1.180 1.00 94.62 105 ILE A C 1
ATOM 804 O O . ILE A 1 105 ? 5.713 -2.465 -1.100 1.00 94.62 105 ILE A O 1
ATOM 808 N N . ARG A 1 106 ? 7.596 -2.382 -2.326 1.00 87.88 106 ARG A N 1
ATOM 809 C CA . ARG A 1 106 ? 6.985 -2.866 -3.568 1.00 87.88 106 ARG A CA 1
ATOM 810 C C . ARG A 1 106 ? 6.435 -4.285 -3.414 1.00 87.88 106 ARG A C 1
ATOM 812 O O . ARG A 1 106 ? 5.276 -4.521 -3.735 1.00 87.88 106 ARG A O 1
ATOM 819 N N . GLU A 1 107 ? 7.243 -5.215 -2.911 1.00 87.50 107 GLU A N 1
ATOM 820 C CA . GLU A 1 107 ? 6.839 -6.615 -2.720 1.00 87.50 107 GLU A CA 1
ATOM 821 C C . GLU A 1 107 ? 5.675 -6.724 -1.723 1.00 87.50 107 GLU A C 1
ATOM 823 O O . GLU A 1 107 ? 4.735 -7.493 -1.921 1.00 87.50 107 GLU A O 1
ATOM 828 N N . ILE A 1 108 ? 5.698 -5.891 -0.681 1.00 94.50 108 ILE A N 1
ATOM 829 C CA . ILE A 1 108 ? 4.639 -5.809 0.328 1.00 94.50 108 ILE A CA 1
ATOM 830 C C . ILE A 1 108 ? 3.326 -5.295 -0.289 1.00 94.50 108 ILE A C 1
ATOM 832 O O . ILE A 1 108 ? 2.263 -5.876 -0.055 1.00 94.50 108 ILE A O 1
ATOM 836 N N . ARG A 1 109 ? 3.389 -4.253 -1.131 1.00 89.69 109 ARG A N 1
ATOM 837 C CA . ARG A 1 109 ? 2.238 -3.760 -1.908 1.00 89.69 109 ARG A CA 1
ATOM 838 C C . ARG A 1 109 ? 1.687 -4.840 -2.834 1.00 89.69 109 ARG A C 1
ATOM 840 O O . ARG A 1 109 ? 0.482 -5.058 -2.880 1.00 89.69 109 ARG A O 1
ATOM 847 N N . GLU A 1 110 ? 2.568 -5.544 -3.535 1.00 81.19 110 GLU A N 1
ATOM 848 C CA . GLU A 1 110 ? 2.226 -6.642 -4.444 1.00 81.19 110 GLU A CA 1
ATOM 849 C C . GLU A 1 110 ? 1.623 -7.869 -3.737 1.00 81.19 110 GLU A C 1
ATOM 851 O O . GLU A 1 110 ? 0.947 -8.677 -4.383 1.00 81.19 110 GLU A O 1
ATOM 856 N N . ALA A 1 111 ? 1.865 -8.025 -2.432 1.00 86.75 111 ALA A N 1
ATOM 857 C CA . ALA A 1 111 ? 1.226 -9.028 -1.583 1.00 86.75 111 ALA A CA 1
ATOM 858 C C . ALA A 1 111 ? -0.173 -8.605 -1.093 1.00 86.75 111 ALA A C 1
ATOM 860 O O . ALA A 1 111 ? -0.890 -9.437 -0.542 1.00 86.75 111 ALA A O 1
ATOM 861 N N . GLY A 1 112 ? -0.576 -7.351 -1.325 1.00 88.12 112 GLY A N 1
ATOM 862 C CA . GLY A 1 112 ? -1.935 -6.858 -1.095 1.00 88.12 112 GLY A CA 1
ATOM 863 C C . GLY A 1 112 ? -2.055 -5.706 -0.099 1.00 88.12 112 GLY A C 1
ATOM 864 O O . GLY A 1 112 ? -3.148 -5.159 0.031 1.00 88.12 112 GLY A O 1
ATOM 865 N N . ALA A 1 113 ? -0.977 -5.315 0.589 1.00 94.56 113 ALA A N 1
ATOM 866 C CA . ALA A 1 113 ? -1.026 -4.188 1.522 1.00 94.56 113 ALA A CA 1
ATOM 867 C C . ALA A 1 113 ? -1.345 -2.869 0.796 1.00 94.56 113 ALA A C 1
ATOM 869 O O . ALA A 1 113 ? -0.923 -2.648 -0.342 1.00 94.56 113 ALA A O 1
ATOM 870 N N . ASP A 1 114 ? -2.057 -1.969 1.460 1.00 88.69 114 ASP A N 1
ATOM 871 C CA . ASP A 1 114 ? -2.402 -0.632 0.961 1.00 88.69 114 ASP A CA 1
ATOM 872 C C . ASP A 1 114 ? -2.120 0.484 1.985 1.00 88.69 114 ASP A C 1
ATOM 874 O O . ASP A 1 114 ? -2.293 1.666 1.681 1.00 88.69 114 ASP A O 1
ATOM 878 N N . MET A 1 115 ? -1.644 0.128 3.180 1.00 95.06 115 MET A N 1
ATOM 879 C CA . MET A 1 115 ? -1.211 1.042 4.233 1.00 95.06 115 MET A CA 1
ATOM 880 C C . MET A 1 115 ? 0.115 0.539 4.825 1.00 95.06 115 MET A C 1
ATOM 882 O O . MET A 1 115 ? 0.292 -0.660 5.037 1.00 95.06 115 MET A O 1
ATOM 886 N N . PHE A 1 116 ? 1.081 1.437 5.037 1.00 96.69 116 PHE A N 1
ATOM 887 C CA . PHE A 1 116 ? 2.471 1.070 5.334 1.00 96.69 116 PHE A CA 1
ATOM 888 C C . PHE A 1 116 ? 3.012 1.863 6.521 1.00 96.69 116 PHE A C 1
ATOM 890 O O . PHE A 1 116 ? 3.128 3.087 6.442 1.00 96.69 116 PHE A O 1
ATOM 897 N N . VAL A 1 117 ? 3.424 1.168 7.582 1.00 95.06 117 VAL A N 1
ATOM 898 C CA . VAL A 1 117 ? 4.102 1.786 8.726 1.00 95.06 117 VAL A CA 1
ATOM 899 C C . VAL A 1 117 ? 5.614 1.655 8.563 1.00 95.06 117 VAL A C 1
ATOM 901 O O . VAL A 1 117 ? 6.169 0.556 8.500 1.00 95.06 117 VAL A O 1
ATOM 904 N N . ALA A 1 118 ? 6.307 2.795 8.515 1.00 92.38 118 ALA A N 1
ATOM 905 C CA . ALA A 1 118 ? 7.757 2.855 8.369 1.00 92.38 118 ALA A CA 1
ATOM 906 C C . ALA A 1 118 ? 8.379 3.853 9.359 1.00 92.38 118 ALA A C 1
ATOM 908 O O . ALA A 1 118 ? 8.406 5.056 9.128 1.00 92.38 118 ALA A O 1
ATOM 909 N N . GLY A 1 119 ? 8.919 3.342 10.470 1.00 90.31 119 GLY A N 1
ATOM 910 C CA . GLY A 1 119 ? 9.612 4.155 11.476 1.00 90.31 119 GLY A CA 1
ATOM 911 C C . GLY A 1 119 ? 11.077 4.417 11.119 1.00 90.31 119 GLY A C 1
ATOM 912 O O . GLY A 1 119 ? 11.432 5.471 10.597 1.00 90.31 119 GLY A O 1
ATOM 913 N N . SER A 1 120 ? 11.952 3.444 11.396 1.00 89.81 120 SER A N 1
ATOM 914 C CA . SER A 1 120 ? 13.408 3.601 11.236 1.00 89.81 120 SER A CA 1
ATOM 915 C C . SER A 1 120 ? 13.848 3.888 9.800 1.00 89.81 120 SER A C 1
ATOM 917 O O . SER A 1 120 ? 14.858 4.556 9.609 1.00 89.81 120 SER A O 1
ATOM 919 N N . ALA A 1 121 ? 13.102 3.418 8.799 1.00 91.75 121 ALA A N 1
ATOM 920 C CA . ALA A 1 121 ? 13.394 3.699 7.399 1.00 91.75 121 ALA A CA 1
ATOM 921 C C . ALA A 1 121 ? 13.202 5.180 7.044 1.00 91.75 121 ALA A C 1
ATOM 923 O O . ALA A 1 121 ? 13.971 5.698 6.246 1.00 91.75 121 ALA A O 1
ATOM 924 N N . ILE A 1 122 ? 12.219 5.859 7.649 1.00 92.31 122 ILE A N 1
ATOM 925 C CA . ILE A 1 122 ? 11.962 7.285 7.413 1.00 92.31 122 ILE A CA 1
ATOM 926 C C . ILE A 1 122 ? 12.831 8.129 8.344 1.00 92.31 122 ILE A C 1
ATOM 928 O O . ILE A 1 122 ? 13.688 8.886 7.893 1.00 92.31 122 ILE A O 1
ATOM 932 N N . PHE A 1 123 ? 12.675 7.954 9.657 1.00 91.19 123 PHE A N 1
ATOM 933 C CA . PHE A 1 123 ? 13.354 8.798 10.642 1.00 91.19 123 PHE A CA 1
ATOM 934 C C . PHE A 1 123 ? 14.868 8.564 10.704 1.00 91.19 123 PHE A C 1
ATOM 936 O O . PHE A 1 123 ? 15.611 9.466 11.076 1.00 91.19 123 PHE A O 1
ATOM 943 N N . GLY A 1 124 ? 15.345 7.379 10.310 1.00 90.81 124 GLY A N 1
ATOM 944 C CA . GLY A 1 124 ? 16.775 7.080 10.201 1.00 90.81 124 GLY A CA 1
ATOM 945 C C . GLY A 1 124 ? 17.422 7.561 8.899 1.00 90.81 124 GLY A C 1
ATOM 946 O O . GLY A 1 124 ? 18.646 7.525 8.795 1.00 90.81 124 GLY A O 1
ATOM 947 N N . ALA A 1 125 ? 16.634 8.002 7.912 1.00 89.81 125 ALA A N 1
ATOM 948 C CA . ALA A 1 125 ? 17.147 8.505 6.639 1.00 89.81 125 ALA A CA 1
ATOM 949 C C . ALA A 1 125 ? 17.503 9.999 6.672 1.00 89.81 125 ALA A C 1
ATOM 951 O O . ALA A 1 125 ? 18.116 10.482 5.724 1.00 89.81 125 ALA A O 1
ATOM 952 N N . ALA A 1 126 ? 17.161 10.730 7.741 1.00 87.19 126 ALA A N 1
ATOM 953 C CA . ALA A 1 126 ? 17.525 12.138 7.869 1.00 87.19 126 ALA A CA 1
ATOM 954 C C . ALA A 1 126 ? 19.045 12.329 7.794 1.00 87.19 126 ALA A C 1
ATOM 956 O O . ALA A 1 126 ? 19.799 11.783 8.601 1.00 87.19 126 ALA A O 1
ATOM 957 N N . GLN A 1 127 ? 19.483 13.159 6.850 1.00 85.44 127 GLN A N 1
ATOM 958 C CA . GLN A 1 127 ? 20.869 13.587 6.710 1.00 85.44 127 GLN A CA 1
ATOM 959 C C . GLN A 1 127 ? 20.918 15.110 6.712 1.00 85.44 127 GLN A C 1
ATOM 961 O O . GLN A 1 127 ? 20.167 15.754 5.987 1.00 85.44 127 GLN A O 1
ATOM 966 N N . ALA A 1 128 ? 21.833 15.699 7.485 1.00 83.50 128 ALA A N 1
ATOM 967 C CA . ALA A 1 128 ? 21.991 17.158 7.545 1.00 83.50 128 ALA A CA 1
ATOM 968 C C . ALA A 1 128 ? 22.363 17.781 6.185 1.00 83.50 128 ALA A C 1
ATOM 970 O O . ALA A 1 128 ? 22.141 18.967 5.964 1.00 83.50 128 ALA A O 1
ATOM 971 N N . SER A 1 129 ? 22.946 16.985 5.287 1.00 91.06 129 SER A N 1
ATOM 972 C CA . SER A 1 129 ? 23.320 17.387 3.931 1.00 91.06 129 SER A CA 1
ATOM 973 C C . SER A 1 129 ? 22.212 17.198 2.893 1.00 91.06 129 SER A C 1
ATOM 975 O O . SER A 1 129 ? 22.413 17.600 1.751 1.00 91.06 129 SER A O 1
ATOM 977 N N . ASP A 1 130 ? 21.095 16.549 3.236 1.00 89.38 130 ASP A N 1
ATOM 978 C CA . ASP A 1 130 ? 19.976 16.356 2.314 1.00 89.38 130 ASP A CA 1
ATOM 979 C C . ASP A 1 130 ? 19.013 17.551 2.412 1.00 89.38 130 ASP A C 1
ATOM 981 O O . ASP A 1 130 ? 18.310 17.682 3.419 1.00 89.38 130 ASP A O 1
ATOM 985 N N . PRO A 1 131 ? 18.950 18.427 1.391 1.00 89.31 131 PRO A N 1
ATOM 986 C CA . PRO A 1 131 ? 18.088 19.603 1.426 1.00 89.31 131 PRO A CA 1
ATOM 987 C C . PRO A 1 131 ? 16.590 19.262 1.436 1.00 89.31 131 PRO A C 1
ATOM 989 O O . PRO A 1 131 ? 15.794 20.123 1.801 1.00 89.31 131 PRO A O 1
ATOM 992 N N . ASN A 1 132 ? 16.200 18.037 1.064 1.00 89.38 132 ASN A N 1
ATOM 993 C CA . ASN A 1 132 ? 14.800 17.605 1.015 1.00 89.38 132 ASN A CA 1
ATOM 994 C C . ASN A 1 132 ? 14.384 16.799 2.262 1.00 89.38 132 ASN A C 1
ATOM 996 O O . ASN A 1 132 ? 13.227 16.402 2.392 1.00 89.38 132 ASN A O 1
ATOM 1000 N N . GLY A 1 133 ? 15.308 16.535 3.192 1.00 91.50 133 GLY A N 1
ATOM 1001 C CA . GLY A 1 133 ? 15.017 15.839 4.447 1.00 91.50 133 GLY A CA 1
ATOM 1002 C C . GLY A 1 133 ? 14.300 14.495 4.249 1.00 91.50 133 GLY A C 1
ATOM 1003 O O . GLY A 1 133 ? 14.791 13.602 3.562 1.00 91.50 133 GLY A O 1
ATOM 1004 N N . TYR A 1 134 ? 13.129 14.326 4.871 1.00 91.56 134 TYR A N 1
ATOM 1005 C CA . TYR A 1 134 ? 12.358 13.079 4.768 1.00 91.56 134 TYR A CA 1
ATOM 1006 C C . TYR A 1 134 ? 11.690 12.875 3.400 1.00 91.56 134 TYR A C 1
ATOM 1008 O O . TYR A 1 134 ? 11.350 11.737 3.063 1.00 91.56 134 TYR A O 1
ATOM 1016 N N . ASP A 1 135 ? 11.532 13.926 2.591 1.00 87.19 135 ASP A N 1
ATOM 1017 C CA . ASP A 1 135 ? 10.877 13.808 1.286 1.00 87.19 135 ASP A CA 1
ATOM 1018 C C . ASP A 1 135 ? 11.673 12.903 0.346 1.00 87.19 135 ASP A C 1
ATOM 1020 O O . ASP A 1 135 ? 11.077 12.153 -0.425 1.00 87.19 135 ASP A O 1
ATOM 1024 N N . THR A 1 136 ? 13.006 12.886 0.449 1.00 89.50 136 THR A N 1
ATOM 1025 C CA . THR A 1 136 ? 13.862 11.991 -0.342 1.00 89.50 136 THR A CA 1
ATOM 1026 C C . THR A 1 136 ? 13.460 10.527 -0.164 1.00 89.50 136 THR A C 1
ATOM 1028 O O . THR A 1 136 ? 13.227 9.817 -1.146 1.00 89.50 136 THR A O 1
ATOM 1031 N N . VAL A 1 137 ? 13.337 10.059 1.083 1.00 93.12 137 VAL A N 1
ATOM 1032 C CA . VAL A 1 137 ? 13.009 8.652 1.358 1.00 93.12 137 VAL A CA 1
ATOM 1033 C C . VAL A 1 137 ? 11.537 8.341 1.096 1.00 93.12 137 VAL A C 1
ATOM 1035 O O . VAL A 1 137 ? 11.232 7.279 0.554 1.00 93.12 137 VAL A O 1
ATOM 1038 N N . VAL A 1 138 ? 10.623 9.268 1.400 1.00 90.56 138 VAL A N 1
ATOM 1039 C CA . VAL A 1 138 ? 9.191 9.083 1.119 1.00 90.56 138 VAL A CA 1
ATOM 1040 C C . VAL A 1 138 ? 8.944 9.011 -0.390 1.00 90.56 138 VAL A C 1
ATOM 1042 O O . VAL A 1 138 ? 8.207 8.137 -0.846 1.00 90.56 138 VAL A O 1
ATOM 1045 N N . ASN A 1 139 ? 9.597 9.859 -1.187 1.00 84.12 139 ASN A N 1
ATOM 1046 C CA . ASN A 1 139 ? 9.482 9.820 -2.645 1.00 84.12 139 ASN A CA 1
ATOM 1047 C C . ASN A 1 139 ? 10.105 8.551 -3.236 1.00 84.12 139 ASN A C 1
ATOM 1049 O O . ASN A 1 139 ? 9.535 7.977 -4.162 1.00 84.12 139 ASN A O 1
ATOM 1053 N N . ALA A 1 140 ? 11.208 8.052 -2.671 1.00 87.31 140 ALA A N 1
ATOM 1054 C CA . ALA A 1 140 ? 11.758 6.755 -3.059 1.00 87.31 140 ALA A CA 1
ATOM 1055 C C . ALA A 1 140 ? 10.771 5.604 -2.778 1.00 87.31 140 ALA A C 1
ATOM 1057 O O . ALA A 1 140 ? 10.554 4.757 -3.643 1.00 87.31 140 ALA A O 1
ATOM 1058 N N . MET A 1 141 ? 10.108 5.601 -1.614 1.00 90.88 141 MET A N 1
ATOM 1059 C CA . MET A 1 141 ? 9.054 4.624 -1.303 1.00 90.88 141 MET A CA 1
ATOM 1060 C C . MET A 1 141 ? 7.864 4.731 -2.269 1.00 90.88 141 MET A C 1
ATOM 1062 O O . MET A 1 141 ? 7.391 3.715 -2.777 1.00 90.88 141 MET A O 1
ATOM 1066 N N . ARG A 1 142 ? 7.399 5.951 -2.572 1.00 83.31 142 ARG A N 1
ATOM 1067 C CA . ARG A 1 142 ? 6.317 6.191 -3.545 1.00 83.31 142 ARG A CA 1
ATOM 1068 C C . ARG A 1 142 ? 6.679 5.684 -4.940 1.00 83.31 142 ARG A C 1
ATOM 1070 O O . ARG A 1 142 ? 5.866 5.008 -5.564 1.00 83.31 142 ARG A O 1
ATOM 1077 N N . ALA A 1 143 ? 7.903 5.936 -5.399 1.00 78.31 143 ALA A N 1
ATOM 1078 C CA . ALA A 1 143 ? 8.378 5.459 -6.694 1.00 78.31 143 ALA A CA 1
ATOM 1079 C C . ALA A 1 143 ? 8.362 3.922 -6.796 1.00 78.31 143 ALA A C 1
ATOM 1081 O O . ALA A 1 143 ? 8.078 3.379 -7.862 1.00 78.31 143 ALA A O 1
ATOM 1082 N N . GLU A 1 144 ? 8.633 3.209 -5.701 1.00 83.31 144 GLU A N 1
ATOM 1083 C CA . GLU A 1 144 ? 8.514 1.747 -5.644 1.00 83.31 144 GLU A CA 1
ATOM 1084 C C . GLU A 1 144 ? 7.055 1.271 -5.659 1.00 83.31 144 GLU A C 1
ATOM 1086 O O . GLU A 1 144 ? 6.713 0.337 -6.388 1.00 83.31 144 GLU A O 1
ATOM 1091 N N . LEU A 1 145 ? 6.165 1.948 -4.929 1.00 80.38 145 LEU A N 1
ATOM 1092 C CA . LEU A 1 145 ? 4.727 1.655 -4.942 1.00 80.38 145 LEU A CA 1
ATOM 1093 C C . LEU A 1 145 ? 4.098 1.857 -6.329 1.00 80.38 145 LEU A C 1
ATOM 1095 O O . LEU A 1 145 ? 3.281 1.044 -6.765 1.00 80.38 145 LEU A O 1
ATOM 1099 N N . GLU A 1 146 ? 4.512 2.893 -7.059 1.00 72.50 146 GLU A N 1
ATOM 1100 C CA . GLU A 1 146 ? 4.057 3.133 -8.432 1.00 72.50 146 GLU A CA 1
ATOM 1101 C C . GLU A 1 146 ? 4.436 2.005 -9.395 1.00 72.50 146 GLU A C 1
ATOM 1103 O O . GLU A 1 146 ? 3.712 1.739 -10.356 1.00 72.50 146 GLU A O 1
ATOM 1108 N N . LYS A 1 147 ? 5.563 1.323 -9.159 1.00 69.25 147 LYS A N 1
ATOM 1109 C CA . LYS A 1 147 ? 5.957 0.163 -9.970 1.00 69.25 147 LYS A CA 1
ATOM 1110 C C . LYS A 1 147 ? 5.006 -1.011 -9.747 1.00 69.25 147 LYS A C 1
ATOM 1112 O O . LYS A 1 147 ? 4.670 -1.678 -10.719 1.00 69.25 147 LYS A O 1
ATOM 1117 N N . ALA A 1 148 ? 4.537 -1.226 -8.513 1.00 63.16 148 ALA A N 1
ATOM 1118 C CA . ALA A 1 148 ? 3.572 -2.280 -8.184 1.00 63.16 148 ALA A CA 1
ATOM 1119 C C . ALA A 1 148 ? 2.191 -2.036 -8.819 1.00 63.16 148 ALA A C 1
ATOM 1121 O O . ALA A 1 148 ? 1.594 -2.961 -9.365 1.00 63.16 148 ALA A O 1
ATOM 1122 N N . ALA A 1 149 ? 1.702 -0.789 -8.804 1.00 55.69 149 ALA A N 1
ATOM 1123 C CA . ALA A 1 149 ? 0.398 -0.427 -9.373 1.00 55.69 149 ALA A CA 1
ATOM 1124 C C . ALA A 1 149 ? 0.299 -0.683 -10.890 1.00 55.69 149 ALA A C 1
ATOM 1126 O O . ALA A 1 149 ? -0.785 -0.920 -11.407 1.00 55.69 149 ALA A O 1
ATOM 1127 N N . ARG A 1 150 ? 1.435 -0.684 -11.597 1.00 64.44 150 ARG A N 1
ATOM 1128 C CA . ARG A 1 150 ? 1.496 -0.890 -13.050 1.00 64.44 150 ARG A CA 1
ATOM 1129 C C . ARG A 1 150 ? 1.554 -2.364 -13.455 1.00 64.44 150 ARG A C 1
ATOM 1131 O O . ARG A 1 150 ? 1.365 -2.655 -14.627 1.00 64.44 150 ARG A O 1
ATOM 1138 N N . VAL A 1 151 ? 1.822 -3.303 -12.541 1.00 70.19 151 VAL A N 1
ATOM 1139 C CA . VAL A 1 151 ? 2.082 -4.709 -12.914 1.00 70.19 151 VAL A CA 1
ATOM 1140 C C . VAL A 1 151 ? 0.892 -5.373 -13.621 1.00 70.19 151 VAL A C 1
ATOM 1142 O O . VAL A 1 151 ? 1.137 -5.986 -14.657 1.00 70.19 151 VAL A O 1
ATOM 1145 N N . PRO A 1 152 ? -0.370 -5.245 -13.160 1.00 71.94 152 PRO A N 1
ATOM 1146 C CA . PRO A 1 152 ? -1.500 -5.873 -13.848 1.00 71.94 152 PRO A CA 1
ATOM 1147 C C . PRO A 1 152 ? -1.744 -5.294 -15.248 1.00 71.94 152 PRO A C 1
ATOM 1149 O O . PRO A 1 152 ? -1.979 -6.046 -16.192 1.00 71.94 152 PRO A O 1
ATOM 1152 N N . ASP A 1 153 ? -1.628 -3.972 -15.409 1.00 74.31 153 ASP A N 1
ATOM 1153 C CA . ASP A 1 153 ? -1.805 -3.318 -16.710 1.00 74.31 153 ASP A CA 1
ATOM 1154 C C . ASP A 1 153 ? -0.654 -3.645 -17.662 1.00 74.31 153 ASP A C 1
ATOM 1156 O O . ASP A 1 153 ? -0.883 -3.955 -18.828 1.00 74.31 153 ASP A O 1
ATOM 1160 N N . LEU A 1 154 ? 0.584 -3.663 -17.163 1.00 82.06 154 LEU A N 1
ATOM 1161 C CA . LEU A 1 154 ? 1.748 -4.099 -17.930 1.00 82.06 154 LEU A CA 1
ATOM 1162 C C . LEU A 1 154 ? 1.639 -5.577 -18.312 1.00 82.06 154 LEU A C 1
ATOM 1164 O O . LEU A 1 154 ? 1.988 -5.925 -19.433 1.00 82.06 154 LEU A O 1
ATOM 1168 N N . ALA A 1 155 ? 1.139 -6.438 -17.424 1.00 86.69 155 ALA A N 1
ATOM 1169 C CA . ALA A 1 155 ? 0.944 -7.856 -17.708 1.00 86.69 155 ALA A CA 1
ATOM 1170 C C . ALA A 1 155 ? -0.089 -8.076 -18.810 1.00 86.69 155 ALA A C 1
ATOM 1172 O O . ALA A 1 155 ? 0.173 -8.833 -19.741 1.00 86.69 155 ALA A O 1
ATOM 1173 N N . PHE A 1 156 ? -1.209 -7.352 -18.751 1.00 87.12 156 PHE A N 1
ATOM 1174 C CA . PHE A 1 156 ? -2.191 -7.338 -19.828 1.00 87.12 156 PHE A CA 1
ATOM 1175 C C . PHE A 1 156 ? -1.563 -6.884 -21.153 1.00 87.12 156 PHE A C 1
ATOM 1177 O O . PHE A 1 156 ? -1.674 -7.587 -22.154 1.00 87.12 156 PHE A O 1
ATOM 1184 N N . CYS A 1 157 ? -0.834 -5.763 -21.159 1.00 89.38 157 CYS A N 1
ATOM 1185 C CA . CYS A 1 157 ? -0.205 -5.240 -22.376 1.00 89.38 157 CYS A CA 1
ATOM 1186 C C . CYS A 1 157 ? 0.861 -6.189 -22.939 1.00 89.38 157 CYS A C 1
ATOM 1188 O O . CYS A 1 157 ? 0.948 -6.362 -24.153 1.00 89.38 157 CYS A O 1
ATOM 1190 N N . VAL A 1 158 ? 1.653 -6.833 -22.072 1.00 93.31 158 VAL A N 1
ATOM 1191 C CA . VAL A 1 158 ? 2.611 -7.867 -22.480 1.00 93.31 158 VAL A CA 1
ATOM 1192 C C . VAL A 1 158 ? 1.864 -9.032 -23.118 1.00 93.31 158 VAL A C 1
ATOM 1194 O O . VAL A 1 158 ? 2.204 -9.421 -24.229 1.00 93.31 158 VAL A O 1
ATOM 1197 N N . ASP A 1 159 ? 0.845 -9.584 -22.465 1.00 94.44 159 ASP A N 1
ATOM 1198 C CA . ASP A 1 159 ? 0.150 -10.766 -22.974 1.00 94.44 159 ASP A CA 1
ATOM 1199 C C . ASP A 1 159 ? -0.585 -10.489 -24.292 1.00 94.44 159 ASP A C 1
ATOM 1201 O O . ASP A 1 159 ? -0.524 -11.315 -25.204 1.00 94.44 159 ASP A O 1
ATOM 1205 N N . GLU A 1 160 ? -1.213 -9.322 -24.445 1.00 94.25 160 GLU A N 1
ATOM 1206 C CA . GLU A 1 160 ? -1.840 -8.909 -25.706 1.00 94.25 160 GLU A CA 1
ATOM 1207 C C . GLU A 1 160 ? -0.807 -8.659 -26.817 1.00 94.25 160 GLU A C 1
ATOM 1209 O O . GLU A 1 160 ? -1.006 -9.109 -27.947 1.00 94.25 160 GLU A O 1
ATOM 1214 N N . MET A 1 161 ? 0.344 -8.048 -26.505 1.00 96.38 161 MET A N 1
ATOM 1215 C CA . MET A 1 161 ? 1.459 -7.926 -27.453 1.00 96.38 161 MET A CA 1
ATOM 1216 C C . MET A 1 161 ? 1.941 -9.311 -27.907 1.00 96.38 161 MET A C 1
ATOM 1218 O O . MET A 1 161 ? 2.109 -9.552 -29.102 1.00 96.38 161 MET A O 1
ATOM 1222 N N . MET A 1 162 ? 2.130 -10.250 -26.976 1.00 97.38 162 MET A N 1
ATOM 1223 C CA . MET A 1 162 ? 2.584 -11.606 -27.294 1.00 97.38 162 MET A CA 1
ATOM 1224 C C . MET A 1 162 ? 1.573 -12.350 -28.172 1.00 97.38 162 MET A C 1
ATOM 1226 O O . MET A 1 162 ? 1.971 -12.978 -29.155 1.00 97.38 162 MET A O 1
ATOM 1230 N N . LYS A 1 163 ? 0.268 -12.213 -27.895 1.00 96.31 163 LYS A N 1
ATOM 1231 C CA . LYS A 1 163 ? -0.803 -12.747 -28.753 1.00 96.31 163 LYS A CA 1
ATOM 1232 C C . LYS A 1 163 ? -0.757 -12.151 -30.159 1.00 96.31 163 LYS A C 1
ATOM 1234 O O . LYS A 1 163 ? -0.829 -12.905 -31.129 1.00 96.31 163 LYS A O 1
ATOM 1239 N N . ALA A 1 164 ? -0.583 -10.834 -30.285 1.00 95.06 164 ALA A N 1
ATOM 1240 C CA . ALA A 1 164 ? -0.478 -10.151 -31.577 1.00 95.06 164 ALA A CA 1
ATOM 1241 C C . ALA A 1 164 ? 0.744 -10.609 -32.398 1.00 95.06 164 ALA A C 1
ATOM 1243 O O . ALA A 1 164 ? 0.713 -10.608 -33.630 1.00 95.06 164 ALA A O 1
ATOM 1244 N N . LEU A 1 165 ? 1.810 -11.049 -31.725 1.00 95.44 165 LEU A N 1
ATOM 1245 C CA . LEU A 1 165 ? 2.998 -11.635 -32.349 1.00 95.44 165 LEU A CA 1
ATOM 1246 C C . LEU A 1 165 ? 2.865 -13.142 -32.635 1.00 95.44 165 LEU A C 1
ATOM 1248 O O . LEU A 1 165 ? 3.767 -13.719 -33.239 1.00 95.44 165 LEU A O 1
ATOM 1252 N N . GLY A 1 166 ? 1.765 -13.786 -32.227 1.00 95.69 166 GLY A N 1
ATOM 1253 C CA . GLY A 1 166 ? 1.575 -15.235 -32.349 1.00 95.69 166 GLY A CA 1
ATOM 1254 C C . GLY A 1 166 ? 2.454 -16.049 -31.393 1.00 95.69 166 GLY A C 1
ATOM 1255 O O . GLY A 1 166 ? 2.776 -17.201 -31.677 1.00 95.69 166 GLY A O 1
ATOM 1256 N N . MET A 1 167 ? 2.873 -15.450 -30.278 1.00 96.12 167 MET A N 1
ATOM 1257 C CA . MET A 1 167 ? 3.778 -16.037 -29.293 1.00 96.12 167 MET A CA 1
ATOM 1258 C C . MET A 1 167 ? 3.039 -16.391 -27.987 1.00 96.12 167 MET A C 1
ATOM 1260 O O . MET A 1 167 ? 1.977 -15.832 -27.702 1.00 96.12 167 MET A O 1
ATOM 1264 N N . PRO A 1 168 ? 3.584 -17.300 -27.153 1.00 96.12 168 PRO A N 1
ATOM 1265 C CA . PRO A 1 168 ? 2.971 -17.635 -25.870 1.00 96.12 168 PRO A CA 1
ATOM 1266 C C . PRO A 1 168 ? 2.893 -16.424 -24.935 1.00 96.12 168 PRO A C 1
ATOM 1268 O O . PRO A 1 168 ? 3.883 -15.706 -24.767 1.00 96.12 168 PRO A O 1
ATOM 1271 N N . VAL A 1 169 ? 1.745 -16.251 -24.278 1.00 96.06 169 VAL A N 1
ATOM 1272 C CA . VAL A 1 169 ? 1.575 -15.284 -23.183 1.00 96.06 169 VAL A CA 1
ATOM 1273 C C . VAL A 1 169 ? 2.561 -15.564 -22.048 1.00 96.06 169 VAL A C 1
ATOM 1275 O O . VAL A 1 169 ? 3.049 -16.687 -21.893 1.00 96.06 169 VAL A O 1
ATOM 1278 N N . ARG A 1 170 ? 2.881 -14.534 -21.269 1.00 93.62 170 ARG A N 1
ATOM 1279 C CA . ARG A 1 170 ? 3.834 -14.612 -20.155 1.00 93.62 170 ARG A CA 1
ATOM 1280 C C . ARG A 1 170 ? 3.122 -14.701 -18.819 1.00 93.62 170 ARG A C 1
ATOM 1282 O O . ARG A 1 170 ? 3.614 -15.372 -17.917 1.00 93.62 170 ARG A O 1
ATOM 1289 N N . GLY A 1 171 ? 1.947 -14.089 -18.724 1.00 86.62 171 GLY A N 1
ATOM 1290 C CA . GLY A 1 171 ? 1.178 -14.029 -17.500 1.00 86.62 171 GLY A CA 1
ATOM 1291 C C . GLY A 1 171 ? 1.783 -13.066 -16.484 1.00 86.62 171 GLY A C 1
ATOM 1292 O O . GLY A 1 171 ? 2.967 -12.714 -16.502 1.00 86.62 171 GLY A O 1
ATOM 1293 N N . GLU A 1 172 ? 0.939 -12.653 -15.545 1.00 82.25 172 GLU A N 1
ATOM 1294 C CA . GLU A 1 172 ? 1.282 -11.632 -14.558 1.00 82.25 172 GLU A CA 1
ATOM 1295 C C . GLU A 1 172 ? 2.480 -12.021 -13.684 1.00 82.25 172 GLU A C 1
ATOM 1297 O O . GLU A 1 172 ? 3.306 -11.169 -13.368 1.00 82.25 172 GLU A O 1
ATOM 1302 N N . ALA A 1 173 ? 2.622 -13.304 -13.336 1.00 76.56 173 ALA A N 1
ATOM 1303 C CA . ALA A 1 173 ? 3.711 -13.781 -12.485 1.00 76.56 173 ALA A CA 1
ATOM 1304 C C . ALA A 1 173 ? 5.099 -13.524 -13.097 1.00 76.56 173 ALA A C 1
ATOM 1306 O O . ALA A 1 173 ? 5.992 -13.040 -12.401 1.00 76.56 173 ALA A O 1
ATOM 1307 N N . SER A 1 174 ? 5.276 -13.794 -14.394 1.00 85.88 174 SER A N 1
ATOM 1308 C CA . SER A 1 174 ? 6.540 -13.536 -15.093 1.00 85.88 174 SER A CA 1
ATOM 1309 C C . SER A 1 174 ? 6.770 -12.043 -15.301 1.00 85.88 174 SER A C 1
ATOM 1311 O O . SER A 1 174 ? 7.854 -11.535 -15.023 1.00 85.88 174 SER A O 1
ATOM 1313 N N . VAL A 1 175 ? 5.729 -11.307 -15.704 1.00 85.31 175 VAL A N 1
ATOM 1314 C CA . VAL A 1 175 ? 5.822 -9.854 -15.905 1.00 85.31 175 VAL A CA 1
ATOM 1315 C C . VAL A 1 175 ? 6.198 -9.140 -14.610 1.00 85.31 175 VAL A C 1
ATOM 1317 O O . VAL A 1 175 ? 7.065 -8.269 -14.623 1.00 85.31 175 VAL A O 1
ATOM 1320 N N . ARG A 1 176 ? 5.648 -9.570 -13.472 1.00 79.38 176 ARG A N 1
ATOM 1321 C CA . ARG A 1 176 ? 5.985 -9.051 -12.140 1.00 79.38 176 ARG A CA 1
ATOM 1322 C C . ARG A 1 176 ? 7.488 -9.108 -11.852 1.00 79.38 176 ARG A C 1
ATOM 1324 O O . ARG A 1 176 ? 8.037 -8.145 -11.312 1.00 79.38 176 ARG A O 1
ATOM 1331 N N . GLN A 1 177 ? 8.159 -10.182 -12.270 1.00 77.81 177 GLN A N 1
ATOM 1332 C CA . GLN A 1 177 ? 9.608 -10.351 -12.108 1.00 77.81 177 GLN A CA 1
ATOM 1333 C C . GLN A 1 177 ? 10.429 -9.459 -13.052 1.00 77.81 177 GLN A C 1
ATOM 1335 O O . GLN A 1 177 ? 11.563 -9.107 -12.739 1.00 77.81 177 GLN A O 1
ATOM 1340 N N . TRP A 1 178 ? 9.867 -9.062 -14.194 1.00 82.94 178 TRP A N 1
ATOM 1341 C CA . TRP A 1 178 ? 10.564 -8.273 -15.213 1.00 82.94 178 TRP A CA 1
ATOM 1342 C C . TRP A 1 178 ? 10.349 -6.767 -15.108 1.00 82.94 178 TRP A C 1
ATOM 1344 O O . TRP A 1 178 ? 11.034 -6.008 -15.798 1.00 82.94 178 TRP A O 1
ATOM 1354 N N . VAL A 1 179 ? 9.415 -6.310 -14.274 1.00 74.56 179 VAL A N 1
ATOM 1355 C CA . VAL A 1 179 ? 9.138 -4.881 -14.090 1.00 74.56 179 VAL A CA 1
ATOM 1356 C C . VAL A 1 179 ? 10.320 -4.184 -13.403 1.00 74.56 179 VAL A C 1
ATOM 1358 O O . VAL A 1 179 ? 10.683 -4.492 -12.267 1.00 74.56 179 VAL A O 1
ATOM 1361 N N . GLY A 1 180 ? 10.905 -3.215 -14.118 1.00 63.34 180 GLY A N 1
ATOM 1362 C CA . GLY A 1 180 ? 12.060 -2.404 -13.717 1.00 63.34 180 GLY A CA 1
ATOM 1363 C C . GLY A 1 180 ? 12.895 -1.979 -14.936 1.00 63.34 180 GLY A C 1
ATOM 1364 O O . GLY A 1 180 ? 12.944 -2.710 -15.921 1.00 63.34 180 GLY A O 1
ATOM 1365 N N . ASN A 1 181 ? 13.572 -0.825 -14.882 1.00 64.25 181 ASN A N 1
ATOM 1366 C CA . ASN A 1 181 ? 14.391 -0.255 -15.979 1.00 64.25 181 ASN A CA 1
ATOM 1367 C C . ASN A 1 181 ? 13.614 0.188 -17.239 1.00 64.25 181 ASN A C 1
ATOM 1369 O O . ASN A 1 181 ? 14.182 0.279 -18.325 1.00 64.25 181 ASN A O 1
ATOM 1373 N N . GLY A 1 182 ? 12.326 0.506 -17.084 1.00 69.94 182 GLY A N 1
ATOM 1374 C CA . GLY A 1 182 ? 11.495 1.103 -18.133 1.00 69.94 182 GLY A CA 1
ATOM 1375 C C . GLY A 1 182 ? 10.828 0.104 -19.085 1.00 69.94 182 GLY A C 1
ATOM 1376 O O . GLY A 1 182 ? 11.135 -1.088 -19.104 1.00 69.94 182 GLY A O 1
ATOM 1377 N N . VAL A 1 183 ? 9.889 0.622 -19.883 1.00 82.44 183 VAL A N 1
ATOM 1378 C CA . VAL A 1 183 ? 9.108 -0.142 -20.873 1.00 82.44 183 VAL A CA 1
ATOM 1379 C C . VAL A 1 183 ? 9.979 -0.842 -21.930 1.00 82.44 183 VAL A C 1
ATOM 1381 O O . VAL A 1 183 ? 9.712 -2.014 -22.186 1.00 82.44 183 VAL A O 1
ATOM 1384 N N . PRO A 1 184 ? 11.041 -0.222 -22.495 1.00 85.06 184 PRO A N 1
ATOM 1385 C CA . PRO A 1 184 ? 11.921 -0.906 -23.448 1.00 85.06 184 PRO A CA 1
ATOM 1386 C C . PRO A 1 184 ? 12.454 -2.237 -22.912 1.00 85.06 184 PRO A C 1
ATOM 1388 O O . PRO A 1 184 ? 12.287 -3.285 -23.533 1.00 85.06 184 PRO A O 1
ATOM 1391 N N . LYS A 1 185 ? 12.998 -2.218 -21.688 1.00 84.19 185 LYS A N 1
ATOM 1392 C CA . LYS A 1 185 ? 13.581 -3.410 -21.072 1.00 84.19 185 LYS A CA 1
ATOM 1393 C C . LYS A 1 185 ? 12.527 -4.465 -20.743 1.00 84.19 185 LYS A C 1
ATOM 1395 O O . LYS A 1 185 ? 12.803 -5.655 -20.854 1.00 84.19 185 LYS A O 1
ATOM 1400 N N . LEU A 1 186 ? 11.318 -4.050 -20.365 1.00 88.19 186 LEU A N 1
ATOM 1401 C CA . LEU A 1 186 ? 10.206 -4.977 -20.166 1.00 88.19 186 LEU A CA 1
ATOM 1402 C C . LEU A 1 186 ? 9.843 -5.713 -21.465 1.00 88.19 186 LEU A C 1
ATOM 1404 O O . LEU A 1 186 ? 9.658 -6.927 -21.434 1.00 88.19 186 LEU A O 1
ATOM 1408 N N . VAL A 1 187 ? 9.778 -5.002 -22.594 1.00 91.81 187 VAL A N 1
ATOM 1409 C CA . VAL A 1 187 ? 9.474 -5.601 -23.904 1.00 91.81 187 VAL A CA 1
ATOM 1410 C C . VAL A 1 187 ? 10.578 -6.572 -24.329 1.00 91.81 187 VAL A C 1
ATOM 1412 O O . VAL A 1 187 ? 10.271 -7.691 -24.733 1.00 91.81 187 VAL A O 1
ATOM 1415 N N . GLU A 1 188 ? 11.854 -6.216 -24.150 1.00 93.56 188 GLU A N 1
ATOM 1416 C CA . GLU A 1 188 ? 12.979 -7.132 -24.407 1.00 93.56 188 GLU A CA 1
ATOM 1417 C C . GLU A 1 188 ? 12.864 -8.437 -23.604 1.00 93.56 188 GLU A C 1
ATOM 1419 O O . GLU A 1 188 ? 12.979 -9.535 -24.159 1.00 93.56 188 GLU A O 1
ATOM 1424 N N . ARG A 1 189 ? 12.582 -8.323 -22.300 1.00 93.81 189 ARG A N 1
ATOM 1425 C CA . ARG A 1 189 ? 12.419 -9.470 -21.393 1.00 93.81 189 ARG A CA 1
ATOM 1426 C C . ARG A 1 189 ? 11.209 -10.323 -21.759 1.00 93.81 189 ARG A C 1
ATOM 1428 O O . ARG A 1 189 ? 11.293 -11.546 -21.748 1.00 93.81 189 ARG A O 1
ATOM 1435 N N . ALA A 1 190 ? 10.099 -9.697 -22.147 1.00 94.31 190 ALA A N 1
ATOM 1436 C CA . ALA A 1 190 ? 8.905 -10.410 -22.585 1.00 94.31 190 ALA A CA 1
ATOM 1437 C C . ALA A 1 190 ? 9.157 -11.221 -23.865 1.00 94.31 190 ALA A C 1
ATOM 1439 O O . ALA A 1 190 ? 8.799 -12.401 -23.925 1.00 94.31 190 ALA A O 1
ATOM 1440 N N . LEU A 1 191 ? 9.820 -10.627 -24.863 1.00 96.19 191 LEU A N 1
ATOM 1441 C CA . LEU A 1 191 ? 10.129 -11.293 -26.131 1.00 96.19 191 LEU A CA 1
ATOM 1442 C C . LEU A 1 191 ? 11.071 -12.482 -25.941 1.00 96.19 191 LEU A C 1
ATOM 1444 O O . LEU A 1 191 ? 10.825 -13.553 -26.495 1.00 96.19 191 LEU A O 1
ATOM 1448 N N . THR A 1 192 ? 12.105 -12.311 -25.120 1.00 94.69 192 THR A N 1
ATOM 1449 C CA . THR A 1 192 ? 13.118 -13.347 -24.866 1.00 94.69 192 THR A CA 1
ATOM 1450 C C . THR A 1 192 ? 12.698 -14.367 -23.815 1.00 94.69 192 THR A C 1
ATOM 1452 O O . THR A 1 192 ? 13.227 -15.472 -23.805 1.00 94.69 192 THR A O 1
ATOM 1455 N N . ASN A 1 193 ? 11.712 -14.036 -22.976 1.00 93.69 193 ASN A N 1
ATOM 1456 C CA . ASN A 1 193 ? 11.349 -14.794 -21.777 1.00 93.69 193 ASN A CA 1
ATOM 1457 C C . ASN A 1 193 ? 12.507 -14.923 -20.764 1.00 93.69 193 ASN A C 1
ATOM 1459 O O . ASN A 1 193 ? 12.550 -15.872 -19.984 1.00 93.69 193 ASN A O 1
ATOM 1463 N N . GLU A 1 194 ? 13.447 -13.975 -20.775 1.00 90.06 194 GLU A N 1
ATOM 1464 C CA . GLU A 1 194 ? 14.666 -13.984 -19.962 1.00 90.06 194 GLU A CA 1
ATOM 1465 C C . GLU A 1 194 ? 14.931 -12.597 -19.364 1.00 90.06 194 GLU A C 1
ATOM 1467 O O . GLU A 1 194 ? 14.561 -11.576 -19.935 1.00 90.06 194 GLU A O 1
ATOM 1472 N N . MET A 1 195 ? 15.607 -12.533 -18.211 1.00 80.00 195 MET A N 1
ATOM 1473 C CA . MET A 1 195 ? 15.841 -11.259 -17.513 1.00 80.00 195 MET A CA 1
ATOM 1474 C C . MET A 1 195 ? 16.856 -10.345 -18.222 1.00 80.00 195 MET A C 1
ATOM 1476 O O . MET A 1 195 ? 16.740 -9.112 -18.165 1.00 80.00 195 MET A O 1
ATOM 1480 N N . GLU A 1 196 ? 17.838 -10.952 -18.892 1.00 84.81 196 GLU A N 1
ATOM 1481 C CA . GLU A 1 196 ? 18.928 -10.269 -19.604 1.00 84.81 196 GLU A CA 1
ATOM 1482 C C . GLU A 1 196 ? 18.995 -10.621 -21.095 1.00 84.81 196 GLU A C 1
ATOM 1484 O O . GLU A 1 196 ? 19.954 -10.258 -21.773 1.00 84.81 196 GLU A O 1
ATOM 1489 N N . GLY A 1 197 ? 17.966 -11.286 -21.623 1.00 83.19 197 GLY A N 1
ATOM 1490 C CA . GLY A 1 197 ? 17.908 -11.636 -23.034 1.00 83.19 197 GLY A CA 1
ATOM 1491 C C . GLY A 1 197 ? 17.892 -10.395 -23.930 1.00 83.19 197 GLY A C 1
ATOM 1492 O O . GLY A 1 197 ? 17.291 -9.368 -23.599 1.00 83.19 197 GLY A O 1
ATOM 1493 N N . VAL A 1 198 ? 18.535 -10.512 -25.092 1.00 89.19 198 VAL A N 1
ATOM 1494 C CA . VAL A 1 198 ? 18.472 -9.521 -26.172 1.00 89.19 198 VAL A CA 1
ATOM 1495 C C . VAL A 1 198 ? 17.639 -10.123 -27.307 1.00 89.19 198 VAL A C 1
ATOM 1497 O O . VAL A 1 198 ? 18.044 -11.147 -27.861 1.00 89.19 198 VAL A O 1
ATOM 1500 N N . PRO A 1 199 ? 16.462 -9.562 -27.634 1.00 91.69 199 PRO A N 1
ATOM 1501 C CA . PRO A 1 199 ? 15.635 -10.079 -28.716 1.00 91.69 199 PRO A CA 1
ATOM 1502 C C . PRO A 1 199 ? 16.267 -9.793 -30.079 1.00 91.69 199 PRO A C 1
ATOM 1504 O O . PRO A 1 199 ? 17.096 -8.895 -30.228 1.00 91.69 199 PRO A O 1
ATOM 1507 N N . ASP A 1 200 ? 15.817 -10.526 -31.096 1.00 94.50 200 ASP A N 1
ATOM 1508 C CA . ASP A 1 200 ? 16.072 -10.139 -32.481 1.00 94.50 200 ASP A CA 1
ATOM 1509 C C . ASP A 1 200 ? 15.569 -8.705 -32.739 1.00 94.50 200 ASP A C 1
ATOM 1511 O O . ASP A 1 200 ? 14.471 -8.330 -32.313 1.00 94.50 200 ASP A O 1
ATOM 1515 N N . ALA A 1 201 ? 16.378 -7.899 -33.429 1.00 92.25 201 ALA A N 1
ATOM 1516 C CA . ALA A 1 201 ? 16.103 -6.477 -33.618 1.00 92.25 201 ALA A CA 1
ATOM 1517 C C . ALA A 1 201 ? 14.825 -6.231 -34.437 1.00 92.25 201 ALA A C 1
ATOM 1519 O O . ALA A 1 201 ? 14.049 -5.341 -34.095 1.00 92.25 201 ALA A O 1
ATOM 1520 N N . GLN A 1 202 ? 14.559 -7.049 -35.463 1.00 93.06 202 GLN A N 1
ATOM 1521 C CA . GLN A 1 202 ? 13.346 -6.914 -36.276 1.00 93.06 202 GLN A CA 1
ATOM 1522 C C . GLN A 1 202 ? 12.104 -7.309 -35.475 1.00 93.06 202 GLN A C 1
ATOM 1524 O O . GLN A 1 202 ? 11.049 -6.682 -35.595 1.00 93.06 202 GLN A O 1
ATOM 1529 N N . LEU A 1 203 ? 12.227 -8.329 -34.619 1.00 93.56 203 LEU A N 1
ATOM 1530 C CA . LEU A 1 203 ? 11.156 -8.706 -33.702 1.00 93.56 203 LEU A CA 1
ATOM 1531 C C . LEU A 1 203 ? 10.854 -7.583 -32.702 1.00 93.56 203 LEU A C 1
ATOM 1533 O O . LEU A 1 203 ? 9.684 -7.276 -32.475 1.00 93.56 203 LEU A O 1
ATOM 1537 N N . TYR A 1 204 ? 11.882 -6.946 -32.138 1.00 94.50 204 TYR A N 1
ATOM 1538 C CA . TYR A 1 204 ? 11.710 -5.825 -31.216 1.00 94.50 204 TYR A CA 1
ATOM 1539 C C . TYR A 1 204 ? 11.069 -4.607 -31.894 1.00 94.50 204 TYR A C 1
ATOM 1541 O O . TYR A 1 204 ? 10.107 -4.055 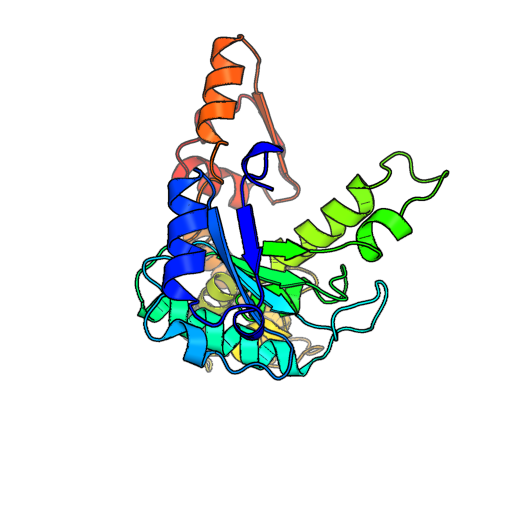-31.361 1.00 94.50 204 TYR A O 1
ATOM 1549 N N . GLU A 1 205 ? 11.535 -4.226 -33.088 1.00 93.56 205 GLU A N 1
ATOM 1550 C CA . GLU A 1 205 ? 10.955 -3.122 -33.869 1.00 93.56 205 GLU A CA 1
ATOM 1551 C C . GLU A 1 205 ? 9.472 -3.345 -34.190 1.00 93.56 205 GLU A C 1
ATOM 1553 O O . GLU A 1 205 ? 8.699 -2.390 -34.221 1.00 93.56 205 GLU A O 1
ATOM 1558 N N . LYS A 1 206 ? 9.051 -4.602 -34.376 1.00 93.88 206 LYS A N 1
ATOM 1559 C CA . LYS A 1 206 ? 7.639 -4.955 -34.569 1.00 93.88 206 LYS A CA 1
ATOM 1560 C C . LYS A 1 206 ? 6.840 -4.946 -33.263 1.00 93.88 206 LYS A C 1
ATOM 1562 O O . LYS A 1 206 ? 5.689 -4.519 -33.250 1.00 93.88 206 LYS A O 1
ATOM 1567 N N . ALA A 1 207 ? 7.419 -5.456 -32.181 1.00 94.12 207 ALA A N 1
ATOM 1568 C CA . ALA A 1 207 ? 6.743 -5.646 -30.901 1.00 94.12 207 ALA A CA 1
ATOM 1569 C C . ALA A 1 207 ? 6.545 -4.341 -30.125 1.00 94.12 207 ALA A C 1
ATOM 1571 O O . ALA A 1 207 ? 5.492 -4.117 -29.530 1.00 94.12 207 ALA A O 1
ATOM 1572 N N . TYR A 1 208 ? 7.563 -3.482 -30.125 1.00 91.44 208 TYR A N 1
ATOM 1573 C CA . TYR A 1 208 ? 7.602 -2.298 -29.280 1.00 91.44 208 TYR A CA 1
ATOM 1574 C C . TYR A 1 208 ? 6.462 -1.303 -29.575 1.00 91.44 208 TYR A C 1
ATOM 1576 O O . TYR A 1 208 ? 5.814 -0.881 -28.618 1.00 91.44 208 TYR A O 1
ATOM 1584 N N . PRO A 1 209 ? 6.119 -0.980 -30.840 1.00 91.25 209 PRO A N 1
ATOM 1585 C CA . PRO A 1 209 ? 4.949 -0.153 -31.143 1.00 91.25 209 PRO A CA 1
ATOM 1586 C C . PRO A 1 209 ? 3.632 -0.768 -30.651 1.00 91.25 209 PRO A C 1
ATOM 1588 O O . PRO A 1 209 ? 2.851 -0.079 -30.008 1.00 91.25 209 PRO A O 1
ATOM 1591 N N . ILE A 1 210 ? 3.429 -2.079 -30.852 1.00 91.62 210 ILE A N 1
ATOM 1592 C CA . ILE A 1 210 ? 2.214 -2.789 -30.410 1.00 91.62 210 ILE A CA 1
ATOM 1593 C C . ILE A 1 210 ? 2.038 -2.663 -28.894 1.00 91.62 210 ILE A C 1
ATOM 1595 O O . ILE A 1 210 ? 0.948 -2.359 -28.415 1.00 91.62 210 ILE A O 1
ATOM 1599 N N . PHE A 1 211 ? 3.114 -2.878 -28.131 1.00 90.06 211 PHE A N 1
ATOM 1600 C CA . PHE A 1 211 ? 3.076 -2.707 -26.681 1.00 90.06 211 PHE A CA 1
ATOM 1601 C C . PHE A 1 211 ? 2.706 -1.280 -26.286 1.00 90.06 211 PHE A C 1
ATOM 1603 O O . PHE A 1 211 ? 1.922 -1.082 -25.365 1.00 90.06 211 PHE A O 1
ATOM 1610 N N . LEU A 1 212 ? 3.306 -0.289 -26.947 1.00 83.12 212 LEU A N 1
ATOM 1611 C CA . LEU A 1 212 ? 3.082 1.115 -26.630 1.00 83.12 212 LEU A CA 1
ATOM 1612 C C . LEU A 1 212 ? 1.639 1.542 -26.880 1.00 83.12 212 LEU A C 1
ATOM 1614 O O . LEU A 1 212 ? 1.096 2.252 -26.036 1.00 83.12 212 LEU A O 1
ATOM 1618 N N . ASP A 1 213 ? 1.032 1.076 -27.970 1.00 85.06 213 ASP A N 1
ATOM 1619 C CA . ASP A 1 213 ? -0.371 1.343 -28.290 1.00 85.06 213 ASP A CA 1
ATOM 1620 C C . ASP A 1 213 ? -1.294 0.695 -27.245 1.00 85.06 213 ASP A C 1
ATOM 1622 O O . ASP A 1 213 ? -2.113 1.373 -26.629 1.00 85.06 213 ASP A O 1
ATOM 1626 N N . LEU A 1 214 ? -1.082 -0.592 -26.933 1.00 84.81 214 LEU A N 1
ATOM 1627 C CA . LEU A 1 214 ? -1.844 -1.303 -25.895 1.00 84.81 214 LEU A CA 1
ATOM 1628 C C . LEU A 1 214 ? -1.695 -0.659 -24.514 1.00 84.81 214 LEU A C 1
ATOM 1630 O O . LEU A 1 214 ? -2.657 -0.576 -23.751 1.00 84.81 214 LEU A O 1
ATOM 1634 N N . TYR A 1 215 ? -0.485 -0.212 -24.185 1.00 77.75 215 TYR A N 1
ATOM 1635 C CA . TYR A 1 215 ? -0.205 0.447 -22.921 1.00 77.75 215 TYR A CA 1
ATOM 1636 C C . TYR A 1 215 ? -0.885 1.810 -22.853 1.00 77.75 215 TYR A C 1
ATOM 1638 O O . TYR A 1 215 ? -1.519 2.101 -21.841 1.00 77.75 215 TYR A O 1
ATOM 1646 N N . ALA A 1 216 ? -0.838 2.611 -23.920 1.00 72.06 216 ALA A N 1
ATOM 1647 C CA . ALA A 1 216 ? -1.566 3.875 -24.002 1.00 72.06 216 ALA A CA 1
ATOM 1648 C C . ALA A 1 216 ? -3.081 3.668 -23.812 1.00 72.06 216 ALA A C 1
ATOM 1650 O O . ALA A 1 216 ? -3.669 4.318 -22.950 1.00 72.06 216 ALA A O 1
ATOM 1651 N N . ASP A 1 217 ? -3.670 2.684 -24.497 1.00 70.81 217 ASP A N 1
ATOM 1652 C CA . ASP A 1 21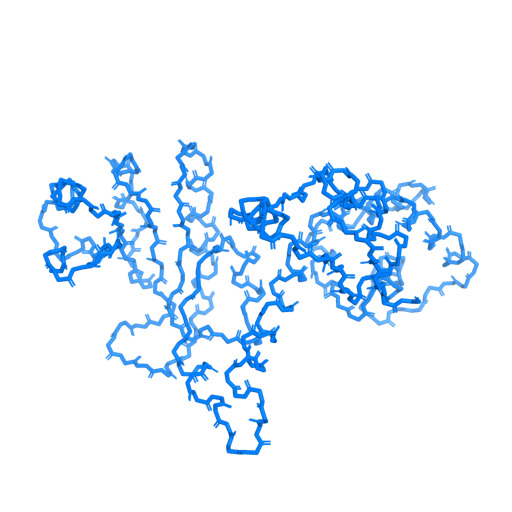7 ? -5.104 2.354 -24.430 1.00 70.81 217 ASP A CA 1
ATOM 1653 C C . ASP A 1 217 ? -5.562 1.785 -23.075 1.00 70.81 217 ASP A C 1
ATOM 1655 O O . ASP A 1 217 ? -6.764 1.672 -22.803 1.00 70.81 217 ASP A O 1
ATOM 1659 N N . ASN A 1 218 ? -4.621 1.362 -22.226 1.00 67.38 218 ASN A N 1
ATOM 1660 C CA . ASN A 1 218 ? -4.913 0.697 -20.959 1.00 67.38 218 ASN A CA 1
ATOM 1661 C C . ASN A 1 218 ? -4.421 1.473 -19.723 1.00 67.38 218 ASN A C 1
ATOM 1663 O O . ASN A 1 218 ? -4.784 1.109 -18.607 1.00 67.38 218 ASN A O 1
ATOM 1667 N N . THR A 1 219 ? -3.659 2.564 -19.897 1.00 61.22 219 THR A N 1
ATOM 1668 C CA . THR A 1 219 ? -3.067 3.371 -18.803 1.00 61.22 219 THR A CA 1
ATOM 1669 C C . THR A 1 219 ? -4.127 3.971 -17.855 1.00 61.22 219 THR A C 1
ATOM 1671 O O . THR A 1 219 ? -3.838 4.261 -16.691 1.00 61.22 219 THR A O 1
ATOM 1674 N N . SER A 1 220 ? -5.367 4.132 -18.319 1.00 56.03 220 SER A N 1
ATOM 1675 C CA . SER A 1 220 ? -6.461 4.803 -17.605 1.00 56.03 220 SER A CA 1
ATOM 1676 C C . SER A 1 220 ? -7.595 3.883 -17.142 1.00 56.03 220 SER A C 1
ATOM 1678 O O . SER A 1 220 ? -8.405 4.302 -16.323 1.00 56.03 220 SER A O 1
ATOM 1680 N N . LYS A 1 221 ? -7.657 2.616 -17.581 1.00 60.81 221 LYS A N 1
ATOM 1681 C CA . LYS A 1 221 ? -8.813 1.743 -17.274 1.00 60.81 221 LYS A CA 1
ATOM 1682 C C . LYS A 1 221 ? -8.911 1.320 -15.809 1.00 60.81 221 LYS A C 1
ATOM 1684 O O . LYS A 1 221 ? -9.984 0.924 -15.362 1.00 60.81 221 LYS A O 1
ATOM 1689 N N . ARG A 1 222 ? -7.797 1.359 -15.077 1.00 58.75 222 ARG A N 1
ATOM 1690 C CA . ARG A 1 222 ? -7.719 0.996 -13.650 1.00 58.75 222 ARG A CA 1
ATOM 1691 C C . ARG A 1 222 ? -7.178 2.118 -12.764 1.00 58.75 222 ARG A C 1
ATOM 1693 O O . ARG A 1 222 ? -7.110 1.949 -11.550 1.00 58.75 222 ARG A O 1
ATOM 1700 N N . SER A 1 223 ? -6.786 3.240 -13.361 1.00 66.81 223 SER A N 1
ATOM 1701 C CA . SER A 1 223 ? -6.288 4.406 -12.636 1.00 66.81 223 SER A CA 1
ATOM 1702 C C . SER A 1 223 ? -7.468 5.235 -12.135 1.00 66.81 223 SER A C 1
ATOM 1704 O O . SER A 1 223 ? -8.407 5.488 -12.881 1.00 66.81 223 SER A O 1
ATOM 1706 N N . CYS A 1 224 ? -7.408 5.689 -10.887 1.00 72.75 224 CYS A N 1
ATOM 1707 C CA . CYS A 1 224 ? -8.367 6.634 -10.319 1.00 72.75 224 CYS A CA 1
ATOM 1708 C C . CYS A 1 224 ? -7.629 7.815 -9.682 1.00 72.75 224 CYS A C 1
ATOM 1710 O O . CYS A 1 224 ? -6.440 7.721 -9.360 1.00 72.75 224 CYS A O 1
ATOM 1712 N N . LEU A 1 225 ? -8.332 8.934 -9.502 1.00 79.31 225 LEU A N 1
ATOM 1713 C CA . LEU A 1 225 ? -7.833 10.022 -8.664 1.00 79.31 225 LEU A CA 1
ATOM 1714 C C . LEU A 1 225 ? -7.741 9.535 -7.216 1.00 79.31 225 LEU A C 1
ATOM 1716 O O . LEU A 1 225 ? -8.573 8.745 -6.772 1.00 79.31 225 LEU A O 1
ATOM 1720 N N . TYR A 1 226 ? -6.729 10.001 -6.489 1.00 75.94 226 TYR A N 1
ATOM 1721 C CA . TYR A 1 226 ? -6.708 9.830 -5.041 1.00 75.94 226 TYR A CA 1
ATOM 1722 C C . TYR A 1 226 ? -7.795 10.702 -4.402 1.00 75.94 226 TYR A C 1
ATOM 1724 O O . TYR A 1 226 ? -8.104 11.783 -4.913 1.00 75.94 226 TYR A O 1
ATOM 1732 N N . ASP A 1 227 ? -8.332 10.251 -3.269 1.00 76.56 227 ASP A N 1
ATOM 1733 C CA . ASP A 1 227 ? -9.301 11.019 -2.485 1.00 76.56 227 ASP A CA 1
ATOM 1734 C C . ASP A 1 227 ? -8.756 12.422 -2.167 1.00 76.56 227 ASP A C 1
ATOM 1736 O O . ASP A 1 227 ? -7.592 12.574 -1.778 1.00 76.56 227 ASP A O 1
ATOM 1740 N N . GLY A 1 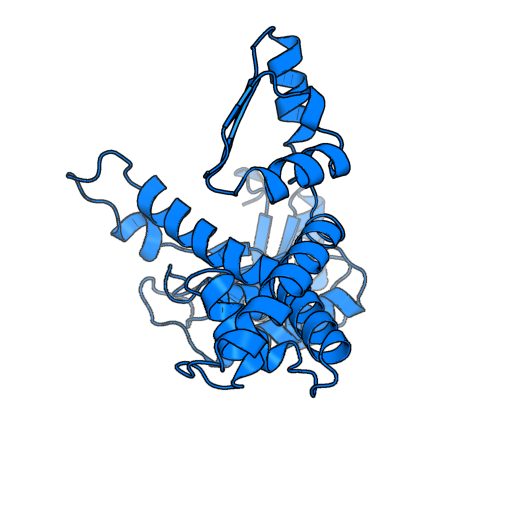228 ? -9.586 13.455 -2.336 1.00 85.81 228 GLY A N 1
ATOM 1741 C CA . GLY A 1 228 ? -9.215 14.846 -2.066 1.00 85.81 228 GLY A CA 1
ATOM 1742 C C . GLY A 1 228 ? -8.504 15.567 -3.214 1.00 85.81 228 GLY A C 1
ATOM 1743 O O . GLY A 1 228 ? -8.300 16.777 -3.127 1.00 85.81 228 GLY A O 1
ATOM 1744 N N . VAL A 1 229 ? -8.100 14.872 -4.287 1.00 91.62 229 VAL A N 1
ATOM 1745 C CA . VAL A 1 229 ? -7.422 15.525 -5.423 1.00 91.62 229 VAL A CA 1
ATOM 1746 C C . VAL A 1 229 ? -8.363 16.481 -6.145 1.00 91.62 229 VAL A C 1
ATOM 1748 O O . VAL A 1 229 ? -7.952 17.589 -6.473 1.00 91.62 229 VAL A O 1
ATOM 1751 N N . ARG A 1 230 ? -9.615 16.076 -6.376 1.00 94.00 230 ARG A N 1
ATOM 1752 C CA . ARG A 1 230 ? -10.585 16.917 -7.084 1.00 94.00 230 ARG A CA 1
ATOM 1753 C C . ARG A 1 230 ? -10.958 18.130 -6.240 1.00 94.00 230 ARG A C 1
ATOM 1755 O O . ARG A 1 230 ? -10.833 19.249 -6.703 1.00 94.00 230 ARG A O 1
ATOM 1762 N N . GLU A 1 231 ? -11.257 17.911 -4.967 1.00 93.81 231 GLU A N 1
ATOM 1763 C CA . GLU A 1 231 ? -11.544 18.972 -4.004 1.00 93.81 231 GLU A CA 1
ATOM 1764 C C . GLU A 1 231 ? -10.373 19.958 -3.863 1.00 93.81 231 GLU A C 1
ATOM 1766 O O . GLU A 1 231 ? -10.580 21.158 -3.691 1.00 93.81 231 GLU A O 1
ATOM 1771 N N . GLY A 1 232 ? -9.134 19.465 -3.947 1.00 94.62 232 GLY A N 1
ATOM 1772 C CA . GLY A 1 232 ? -7.935 20.298 -3.945 1.00 94.62 232 GLY A CA 1
ATOM 1773 C C . GLY A 1 232 ? -7.785 21.145 -5.210 1.00 94.62 232 GLY A C 1
ATOM 1774 O O . GLY A 1 232 ? -7.418 22.313 -5.103 1.00 94.62 232 GLY A O 1
ATOM 1775 N N . LEU A 1 233 ? -8.070 20.580 -6.387 1.00 95.94 233 LEU A N 1
ATOM 1776 C CA . LEU A 1 233 ? -8.061 21.318 -7.656 1.00 95.94 233 LEU A CA 1
ATOM 1777 C C . LEU A 1 233 ? -9.154 22.395 -7.665 1.00 95.94 233 LEU A C 1
ATOM 1779 O O . LEU A 1 233 ? -8.831 23.560 -7.887 1.00 95.94 233 LEU A O 1
ATOM 1783 N N . ASP A 1 234 ? -10.384 22.034 -7.286 1.00 94.56 234 ASP A N 1
ATOM 1784 C CA . ASP A 1 234 ? -11.520 22.957 -7.174 1.00 94.56 234 ASP A CA 1
ATOM 1785 C C . ASP A 1 234 ? -11.196 24.125 -6.222 1.00 94.56 234 ASP A C 1
ATOM 1787 O O . ASP A 1 234 ? -11.498 25.288 -6.495 1.00 94.56 234 ASP A O 1
ATOM 1791 N N . TYR A 1 235 ? -10.538 23.834 -5.093 1.00 95.81 235 TYR A N 1
ATOM 1792 C CA . TYR A 1 235 ? -10.105 24.861 -4.147 1.00 95.81 235 TYR A CA 1
ATOM 1793 C C . TYR A 1 235 ? -9.088 25.823 -4.773 1.00 95.81 235 TYR A C 1
ATOM 1795 O O . TYR A 1 235 ? -9.257 27.040 -4.682 1.00 95.81 235 TYR A O 1
ATOM 1803 N N . LEU A 1 236 ? -8.047 25.295 -5.423 1.00 95.69 236 LEU A N 1
ATOM 1804 C CA . LEU A 1 236 ? -7.010 26.111 -6.058 1.00 95.69 236 LEU A CA 1
ATOM 1805 C C . LEU A 1 236 ? -7.584 27.000 -7.167 1.00 95.69 236 LEU A C 1
ATOM 1807 O O . LEU A 1 236 ? -7.205 28.171 -7.260 1.00 95.69 236 LEU A O 1
ATOM 1811 N N . GLU A 1 237 ? -8.519 26.474 -7.959 1.00 94.00 237 GLU A N 1
ATOM 1812 C CA . GLU A 1 237 ? -9.241 27.249 -8.965 1.00 94.00 237 GLU A CA 1
ATOM 1813 C C . GLU A 1 237 ? -10.079 28.360 -8.309 1.00 94.00 237 GLU A C 1
ATOM 1815 O O . GLU A 1 237 ? -10.010 29.519 -8.726 1.00 94.00 237 GLU A O 1
ATOM 1820 N N . SER A 1 238 ? -10.806 28.050 -7.226 1.00 95.19 238 SER A N 1
ATOM 1821 C CA . SER A 1 238 ? -11.655 29.020 -6.514 1.00 95.19 238 SER A CA 1
ATOM 1822 C C . SER A 1 238 ? -10.880 30.193 -5.896 1.00 95.19 238 SER A C 1
ATOM 1824 O O . SER A 1 238 ? -11.408 31.302 -5.796 1.00 95.19 238 SER A O 1
ATOM 1826 N N . GLU A 1 239 ? -9.612 29.976 -5.541 1.00 97.06 239 GLU A N 1
ATOM 1827 C CA . GLU A 1 239 ? -8.690 31.008 -5.047 1.00 97.06 239 GLU A CA 1
ATOM 1828 C C . GLU A 1 239 ? -8.000 31.788 -6.189 1.00 97.06 239 GLU A C 1
ATOM 1830 O O . GLU A 1 239 ? -7.228 32.719 -5.946 1.00 97.06 239 GLU A O 1
ATOM 1835 N N . GLY A 1 240 ? -8.281 31.442 -7.450 1.00 93.62 240 GLY A N 1
ATOM 1836 C CA . GLY A 1 240 ? -7.759 32.119 -8.637 1.00 93.62 240 GLY A CA 1
ATOM 1837 C C . GLY A 1 240 ? -6.321 31.743 -8.999 1.00 93.62 240 GLY A C 1
ATOM 1838 O O . GLY A 1 240 ? -5.642 32.512 -9.690 1.00 93.62 240 GLY A O 1
ATOM 1839 N N . TYR A 1 241 ? -5.824 30.591 -8.536 1.00 95.56 241 TYR A N 1
ATOM 1840 C CA . TYR A 1 241 ? -4.496 30.109 -8.909 1.00 95.56 241 TYR A CA 1
ATOM 1841 C C . TYR A 1 241 ? -4.490 29.491 -10.311 1.00 95.56 241 TYR A C 1
ATOM 1843 O O . TYR A 1 241 ? -5.388 28.753 -10.697 1.00 95.56 241 TYR A O 1
ATOM 1851 N N . ARG A 1 242 ? -3.414 29.750 -11.063 1.00 95.06 242 ARG A N 1
ATOM 1852 C CA . ARG A 1 242 ? -3.117 29.054 -12.324 1.00 95.06 242 ARG A CA 1
ATOM 1853 C C . ARG A 1 242 ? -2.406 27.745 -11.996 1.00 95.06 242 ARG A C 1
ATOM 1855 O O . ARG A 1 242 ? -1.342 27.774 -11.373 1.00 95.06 242 ARG A O 1
ATOM 1862 N N . ILE A 1 243 ? -2.982 26.614 -12.392 1.00 96.50 243 ILE A N 1
ATOM 1863 C CA . ILE A 1 243 ? -2.496 25.284 -12.012 1.00 96.50 243 ILE A CA 1
ATOM 1864 C C . ILE A 1 243 ? -1.705 24.675 -13.175 1.00 96.50 243 ILE A C 1
ATOM 1866 O O . ILE A 1 243 ? -2.119 24.732 -14.331 1.00 96.50 243 ILE A O 1
ATOM 1870 N N . GLY A 1 244 ? -0.541 24.094 -12.877 1.00 95.75 244 GLY A N 1
ATOM 1871 C CA . GLY A 1 244 ? 0.268 23.350 -13.841 1.00 95.75 244 GLY A CA 1
ATOM 1872 C C . GLY A 1 244 ? 0.521 21.918 -13.374 1.00 95.75 244 GLY A C 1
ATOM 1873 O O . GLY A 1 244 ? 0.762 21.686 -12.191 1.00 95.75 244 GLY A O 1
ATOM 1874 N N . CYS A 1 245 ? 0.498 20.960 -14.299 1.00 93.50 245 CYS A N 1
ATOM 1875 C CA . CYS A 1 245 ? 0.863 19.568 -14.044 1.00 93.50 245 CYS A CA 1
ATOM 1876 C C . CYS A 1 245 ? 2.315 19.328 -14.477 1.00 93.50 245 CYS A C 1
ATOM 1878 O O . CYS A 1 245 ? 2.656 19.527 -15.640 1.00 93.50 245 CYS A O 1
ATOM 1880 N N . VAL A 1 246 ? 3.179 18.876 -13.567 1.00 91.12 246 VAL A N 1
ATOM 1881 C CA . VAL A 1 246 ? 4.565 18.494 -13.885 1.00 91.12 246 VAL A CA 1
ATOM 1882 C C . VAL A 1 246 ? 4.746 17.021 -13.556 1.00 91.12 246 VAL A C 1
ATOM 1884 O O . VAL A 1 246 ? 4.522 16.599 -12.422 1.00 91.12 246 VAL A O 1
ATOM 1887 N N . THR A 1 247 ? 5.153 16.221 -14.537 1.00 83.06 247 THR A N 1
ATOM 1888 C CA . THR A 1 247 ? 5.317 14.778 -14.373 1.00 83.06 247 THR A CA 1
ATOM 1889 C C . THR A 1 247 ? 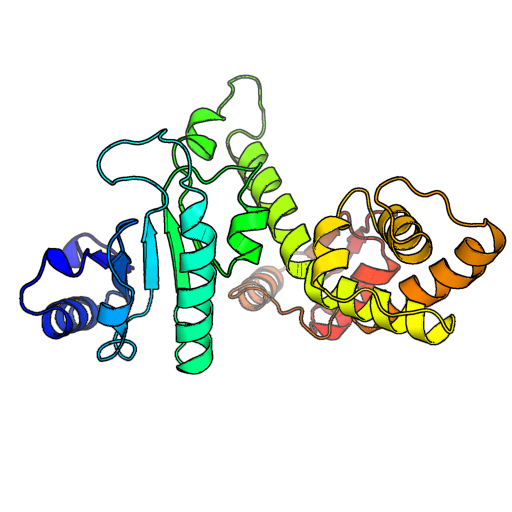6.522 14.258 -15.144 1.00 83.06 247 THR A C 1
ATOM 1891 O O . THR A 1 247 ? 6.850 14.725 -16.227 1.00 83.06 247 THR A O 1
ATOM 1894 N N . ASN A 1 248 ? 7.174 13.235 -14.597 1.00 71.00 248 ASN A N 1
ATOM 1895 C CA . ASN A 1 248 ? 8.232 12.482 -15.274 1.00 71.00 248 ASN A CA 1
ATOM 1896 C C . ASN A 1 248 ? 7.687 11.465 -16.297 1.00 71.00 248 ASN A C 1
ATOM 1898 O O . ASN A 1 248 ? 8.452 10.709 -16.895 1.00 71.00 248 ASN A O 1
ATOM 1902 N N . LYS A 1 249 ? 6.365 11.396 -16.469 1.00 73.06 249 LYS A N 1
ATOM 1903 C CA . LYS A 1 249 ? 5.702 10.516 -17.427 1.00 73.06 249 LYS A CA 1
ATOM 1904 C C . LYS A 1 249 ? 5.675 11.179 -18.804 1.00 73.06 249 LYS A C 1
ATOM 1906 O O . LYS A 1 249 ? 5.332 12.352 -18.911 1.00 73.06 249 LYS A O 1
ATOM 1911 N N . ALA A 1 250 ? 6.025 10.421 -19.843 1.00 71.75 250 ALA A N 1
ATOM 1912 C CA . ALA A 1 250 ? 6.015 10.899 -21.227 1.00 71.75 250 ALA A CA 1
ATOM 1913 C C . ALA A 1 250 ? 4.624 11.412 -21.646 1.00 71.75 250 ALA A C 1
ATOM 1915 O O . ALA A 1 250 ? 3.603 10.824 -21.267 1.00 71.75 250 ALA A O 1
ATOM 1916 N N . ALA A 1 251 ? 4.583 12.467 -22.458 1.00 81.62 251 ALA A N 1
ATOM 1917 C CA . ALA A 1 251 ? 3.387 13.224 -22.820 1.00 81.62 251 ALA A CA 1
ATOM 1918 C C . ALA A 1 251 ? 2.300 12.325 -23.406 1.00 81.62 251 ALA A C 1
ATOM 1920 O O . ALA A 1 251 ? 1.130 12.432 -23.037 1.00 81.62 251 ALA A O 1
ATOM 1921 N N . ARG A 1 252 ? 2.707 11.361 -24.239 1.00 75.88 252 ARG A N 1
ATOM 1922 C CA . ARG A 1 252 ? 1.818 10.370 -24.862 1.00 75.88 252 ARG A CA 1
ATOM 1923 C C . ARG A 1 252 ? 1.019 9.510 -23.873 1.00 75.88 252 ARG A C 1
ATOM 1925 O O . ARG A 1 252 ? 0.012 8.943 -24.266 1.00 75.88 252 ARG A O 1
ATOM 1932 N N . PHE A 1 253 ? 1.456 9.397 -22.617 1.00 76.94 253 PHE A N 1
ATOM 1933 C CA . PHE A 1 253 ? 0.724 8.691 -21.556 1.00 76.94 253 PHE A CA 1
ATOM 1934 C C . PHE A 1 253 ? 0.066 9.649 -20.564 1.00 76.94 253 PHE A C 1
ATOM 1936 O O . PHE A 1 253 ? -0.918 9.295 -19.921 1.00 76.94 253 PHE A O 1
ATOM 1943 N N . THR A 1 254 ? 0.627 10.846 -20.402 1.00 85.00 254 THR A N 1
ATOM 1944 C CA . THR A 1 254 ? 0.112 11.865 -19.486 1.00 85.00 254 THR A CA 1
ATOM 1945 C C . THR A 1 254 ? -1.187 12.466 -20.002 1.00 85.00 254 THR A C 1
ATOM 1947 O O . THR A 1 254 ? -2.159 12.508 -19.254 1.00 85.00 254 THR A O 1
ATOM 1950 N N . MET A 1 255 ? -1.229 12.883 -21.271 1.00 87.44 255 MET A N 1
ATOM 1951 C CA . MET A 1 255 ? -2.403 13.575 -21.813 1.00 87.44 255 MET A CA 1
ATOM 1952 C C . MET A 1 255 ? -3.663 12.698 -21.776 1.00 87.44 255 MET A C 1
ATOM 1954 O O . MET A 1 255 ? -4.640 13.132 -21.169 1.00 87.44 255 MET A O 1
ATOM 1958 N N . PRO A 1 256 ? -3.656 11.449 -22.295 1.00 81.12 256 PRO A N 1
ATOM 1959 C CA . PRO A 1 256 ? -4.856 10.611 -22.265 1.00 81.12 256 PRO A CA 1
ATOM 1960 C C . PRO A 1 256 ? -5.319 10.306 -20.838 1.00 81.12 256 PRO A C 1
ATOM 1962 O O . PRO A 1 256 ? -6.507 10.357 -20.550 1.00 81.12 256 PRO A O 1
ATOM 1965 N N . LEU A 1 257 ? -4.380 10.073 -19.914 1.00 81.88 257 LEU A N 1
ATOM 1966 C CA . LEU A 1 257 ? -4.707 9.799 -18.517 1.00 81.88 257 LEU A CA 1
ATOM 1967 C C . LEU A 1 257 ? -5.436 10.974 -17.850 1.00 81.88 257 LEU A C 1
ATOM 1969 O O . LEU A 1 257 ? -6.415 10.756 -17.146 1.00 81.88 257 LEU A O 1
ATOM 1973 N N . LEU A 1 258 ? -4.972 12.210 -18.054 1.00 90.88 258 LEU A N 1
ATOM 1974 C CA . LEU A 1 258 ? -5.634 13.389 -17.488 1.00 90.88 258 LEU A CA 1
ATOM 1975 C C . LEU A 1 258 ? -7.009 13.630 -18.126 1.00 90.88 258 LEU A C 1
ATOM 1977 O O . LEU A 1 258 ? -7.937 14.038 -17.425 1.00 90.88 258 LEU A O 1
ATOM 1981 N N . THR A 1 259 ? -7.148 13.357 -19.430 1.00 88.62 259 THR A N 1
ATOM 1982 C CA . THR A 1 259 ? -8.435 13.423 -20.136 1.00 88.62 259 THR A CA 1
ATOM 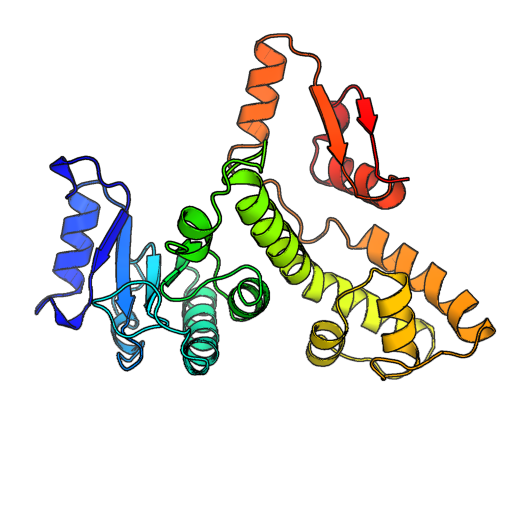1983 C C . THR A 1 259 ? -9.421 12.410 -19.564 1.00 88.62 259 THR A C 1
ATOM 1985 O O . THR A 1 259 ? -10.528 12.784 -19.188 1.00 88.62 259 THR A O 1
ATOM 1988 N N . ASP A 1 260 ? -9.007 11.152 -19.426 1.00 82.81 260 ASP A N 1
ATOM 1989 C CA . ASP A 1 260 ? -9.867 10.068 -18.949 1.00 82.81 260 ASP A CA 1
ATOM 1990 C C . ASP A 1 260 ? -10.262 10.237 -17.476 1.00 82.81 260 ASP A C 1
ATOM 1992 O O . ASP A 1 260 ? -11.367 9.873 -17.077 1.00 82.81 260 ASP A O 1
ATOM 1996 N N . LEU A 1 261 ? -9.386 10.837 -16.663 1.00 85.31 261 LEU A N 1
ATOM 1997 C CA . LEU A 1 261 ? -9.685 11.199 -15.274 1.00 85.31 261 LEU A CA 1
ATOM 1998 C C . LEU A 1 261 ? -10.534 12.478 -15.149 1.00 85.31 261 LEU A C 1
ATOM 2000 O O . LEU A 1 261 ? -10.918 12.849 -14.035 1.00 85.31 261 LEU A O 1
ATOM 2004 N N . GLY A 1 262 ? -10.834 13.147 -16.268 1.00 91.56 262 GLY A N 1
ATOM 2005 C CA . GLY A 1 262 ? -11.667 14.346 -16.320 1.00 91.56 262 GLY A CA 1
ATOM 2006 C C . GLY A 1 262 ? -11.073 15.516 -15.541 1.00 91.56 262 GLY A C 1
ATOM 2007 O O . GLY A 1 262 ? -11.805 16.165 -14.795 1.00 91.56 262 GLY A O 1
ATOM 2008 N N . ILE A 1 263 ? -9.752 15.704 -15.633 1.00 94.25 263 ILE A N 1
ATOM 2009 C CA . ILE A 1 263 ? -9.020 16.807 -14.981 1.00 94.25 263 ILE A CA 1
ATOM 2010 C C . ILE A 1 263 ? -8.015 17.497 -15.910 1.00 94.25 263 ILE A C 1
ATOM 2012 O O . ILE A 1 263 ? -7.224 18.313 -15.457 1.00 94.25 263 ILE A O 1
ATOM 2016 N N . ILE A 1 264 ? -7.977 17.158 -17.203 1.00 94.25 264 ILE A N 1
ATOM 2017 C CA . ILE A 1 264 ? -7.007 17.769 -18.126 1.00 94.25 264 ILE A CA 1
ATOM 2018 C C . ILE A 1 264 ? -7.197 19.284 -18.248 1.00 94.25 264 ILE A C 1
ATOM 2020 O O . ILE A 1 264 ? -6.208 20.010 -18.300 1.00 94.25 264 ILE A O 1
ATOM 2024 N N . ASP A 1 265 ? -8.448 19.741 -18.229 1.00 93.56 265 ASP A N 1
ATOM 2025 C CA . ASP A 1 265 ? -8.809 21.152 -18.392 1.00 93.56 265 ASP A CA 1
ATOM 2026 C C . ASP A 1 265 ? -8.516 21.994 -17.137 1.00 93.56 265 ASP A C 1
ATOM 2028 O O . ASP A 1 265 ? -8.501 23.218 -17.212 1.00 93.56 265 ASP A O 1
ATOM 2032 N N . GLU A 1 266 ? -8.205 21.344 -16.010 1.00 93.50 266 GLU A N 1
ATOM 2033 C CA . GLU A 1 266 ? -7.798 21.995 -14.756 1.00 93.50 266 GLU A CA 1
ATOM 2034 C C . GLU A 1 266 ? -6.362 22.541 -14.831 1.00 93.50 266 GLU A C 1
ATOM 2036 O O . GLU A 1 266 ? -5.937 23.328 -13.986 1.00 93.50 266 GLU A O 1
ATOM 2041 N N . PHE A 1 267 ? -5.571 22.103 -15.822 1.00 95.88 267 PHE A N 1
ATOM 2042 C CA . PHE A 1 267 ? -4.161 22.461 -15.951 1.00 95.88 267 PHE A CA 1
ATOM 2043 C C . PHE A 1 267 ? -3.919 23.368 -17.151 1.00 95.88 267 PHE A C 1
ATOM 2045 O O . PHE A 1 267 ? -4.112 22.992 -18.303 1.00 95.88 267 PHE A O 1
ATOM 2052 N N . GLU A 1 268 ? -3.359 24.542 -16.894 1.00 95.12 268 GLU A N 1
ATOM 2053 C CA . GLU A 1 268 ? -3.015 25.497 -17.944 1.00 95.12 268 GLU A CA 1
ATOM 2054 C C . GLU A 1 268 ? -1.685 25.177 -18.636 1.00 95.12 268 GLU A C 1
ATOM 2056 O O . GLU A 1 268 ? -1.426 25.584 -19.771 1.00 95.12 268 GLU A O 1
ATOM 2061 N N . ILE A 1 269 ? -0.823 24.434 -17.946 1.00 95.62 269 ILE A N 1
ATOM 2062 C CA . ILE A 1 269 ? 0.418 23.911 -18.502 1.00 95.62 269 ILE A CA 1
ATOM 2063 C C . ILE A 1 269 ? 0.638 22.482 -18.019 1.00 95.62 269 ILE A C 1
ATOM 2065 O O . ILE A 1 269 ? 0.480 22.181 -16.837 1.00 95.62 269 ILE A O 1
ATOM 2069 N N . ILE A 1 270 ? 1.035 21.604 -18.937 1.00 95.50 270 ILE A N 1
ATOM 2070 C CA . ILE A 1 270 ? 1.403 20.221 -18.637 1.00 95.50 270 ILE A CA 1
ATOM 2071 C C . ILE A 1 270 ? 2.832 20.004 -19.140 1.00 95.50 270 ILE A C 1
ATOM 2073 O O . ILE A 1 270 ? 3.092 20.081 -20.339 1.00 95.50 270 ILE A O 1
ATOM 2077 N N . LEU A 1 271 ? 3.761 19.755 -18.217 1.00 92.00 271 LEU A N 1
ATOM 2078 C CA . LEU A 1 271 ? 5.159 19.436 -18.498 1.00 92.00 271 LEU A CA 1
ATOM 2079 C C . LEU A 1 271 ? 5.386 17.943 -18.257 1.00 92.00 271 LEU A C 1
ATOM 2081 O O . LEU A 1 271 ? 5.350 17.475 -17.117 1.00 92.00 271 LEU A O 1
ATOM 2085 N N . ALA A 1 272 ? 5.590 17.210 -19.345 1.00 89.69 272 ALA A N 1
ATOM 2086 C CA . ALA A 1 272 ? 5.843 15.778 -19.347 1.00 89.69 272 ALA A CA 1
ATOM 2087 C C . ALA A 1 272 ? 7.349 15.457 -19.333 1.00 89.69 272 ALA A C 1
ATOM 2089 O O . ALA A 1 272 ? 8.192 16.347 -19.422 1.00 89.69 272 ALA A O 1
ATOM 2090 N N . GLY A 1 273 ? 7.682 14.174 -19.192 1.00 70.25 273 GLY A N 1
ATOM 2091 C CA . GLY A 1 273 ? 9.063 13.698 -19.053 1.00 70.25 273 GLY A CA 1
ATOM 2092 C C . GLY A 1 273 ? 9.888 13.610 -20.346 1.00 70.25 273 GLY A C 1
ATOM 2093 O O . GLY A 1 273 ? 10.994 13.072 -20.282 1.00 70.25 273 GLY A O 1
ATOM 2094 N N . ASP A 1 274 ? 9.362 14.065 -21.486 1.00 75.88 274 ASP A N 1
ATOM 2095 C CA . ASP A 1 274 ? 9.952 14.003 -22.834 1.00 75.88 274 ASP A CA 1
ATOM 2096 C C . ASP A 1 274 ? 9.874 15.336 -23.599 1.00 75.88 274 ASP A C 1
ATOM 2098 O O . ASP A 1 274 ? 8.957 16.144 -23.326 1.00 75.88 274 ASP A O 1
#

Secondary structure (DSSP, 8-state):
-GGGT-SEEEE-GGG-S-HHHHHHHHHHTT-EEEEEE-TTS-GGGGTTTGGG-SEEEEESS-TT-TTPPP-TTHHHHHHHHHHHHHHHT---EEEEESS--TTTHHHHHHTT--EEE-SHHHHTT--TT-TTTHHHHHHHHHHHHHHHHTHHHHHHHHHHHHHHTT----HHHHHHHH--SHHHHHHHHHHHTSSS----HHHHHHHHHHHHHHHHHHTTSS--PPTTHHHHHHHHHHTTPPPEEE-SS-HHHHHHHHHHTT-GGG-SEEE---

Radius of gyration: 21.95 Å; chains: 1; bounding box: 42×50×62 Å

pLDDT: mean 89.48, std 9.32, range [55.69, 98.81]